Protein AF-A0A962VFG1-F1 (afdb_monomer_lite)

Secondary structure (DSSP, 8-state):
--------------------------------------PPP---------HHHHHHHHHHHHHHTT----S--S---HHHHHHHHHHHHHHTS-------HHHHHHHHHS-HHHHSPPGGGGGGTT-SSPPEEEEE-EEEEE-TTS-EEEEEETTEEE-HHHHGGGTT-S---SEEEEE-TTS-EEEEEE-

Sequence (191 aa):
QQAQQAQQKTVQRKVEASPDATTLTASTNQLASLTNTTAVPEATASAVLSDKALITELQSRLNSLGYNVGSADGEAGPRTRRAIQAFQRQVGITVDGKPSLALLNTIKKTPLAKARAPANSQKSAKSGGRNTEVRGRLVLQKSSNGTLVGCSIGGVQLEPSWCQPFAARNNTKDCKAIIRPNSKVLLVKCG

pLDDT: mean 74.06, std 19.69, range [32.09, 93.38]

Structure (mmCIF, N/CA/C/O backbone):
data_AF-A0A962VFG1-F1
#
_entry.id   AF-A0A962VFG1-F1
#
loop_
_atom_site.group_PDB
_atom_site.id
_atom_site.type_symbol
_atom_site.label_atom_id
_atom_site.label_alt_id
_atom_site.label_comp_id
_atom_site.label_asym_id
_atom_site.label_entity_id
_atom_site.label_seq_id
_atom_site.pdbx_PDB_ins_code
_atom_site.Cartn_x
_atom_site.Cartn_y
_atom_site.Cartn_z
_atom_site.occupancy
_atom_site.B_iso_or_equiv
_atom_site.auth_seq_id
_atom_site.auth_comp_id
_atom_site.auth_asym_id
_atom_site.auth_atom_id
_atom_site.pdbx_PDB_model_num
ATOM 1 N N . GLN A 1 1 ? -0.064 -50.584 -46.027 1.00 48.19 1 GLN A N 1
ATOM 2 C CA . GLN A 1 1 ? 0.921 -50.374 -44.946 1.00 48.19 1 GLN A CA 1
ATOM 3 C C . GLN A 1 1 ? 0.379 -49.208 -44.129 1.00 48.19 1 GLN A C 1
ATOM 5 O O . GLN A 1 1 ? 0.118 -48.171 -44.711 1.00 48.19 1 GLN A O 1
ATOM 10 N N . GLN A 1 2 ? -0.234 -49.494 -42.976 1.00 50.81 2 GLN A N 1
ATOM 11 C CA . GLN A 1 2 ? 0.435 -49.431 -41.663 1.00 50.81 2 GLN A CA 1
ATOM 12 C C . GLN A 1 2 ? 0.816 -47.971 -41.328 1.00 50.81 2 GLN A C 1
ATOM 14 O O . GLN A 1 2 ? 1.498 -47.341 -42.113 1.00 50.81 2 GLN A O 1
ATOM 19 N N . ALA A 1 3 ? 0.459 -47.366 -40.200 1.00 46.81 3 ALA A N 1
ATOM 20 C CA . ALA A 1 3 ? -0.260 -47.841 -39.034 1.00 46.81 3 ALA A CA 1
ATOM 21 C C . ALA A 1 3 ? -0.540 -46.635 -38.103 1.00 46.81 3 ALA A C 1
ATOM 23 O O . ALA A 1 3 ? 0.164 -45.634 -38.169 1.00 46.81 3 ALA A O 1
ATOM 24 N N . GLN A 1 4 ? -1.484 -46.819 -37.174 1.00 55.69 4 GLN A N 1
ATOM 25 C CA . GLN A 1 4 ? -1.471 -46.256 -35.813 1.00 55.69 4 GLN A CA 1
ATOM 26 C C . GLN A 1 4 ? -1.732 -44.753 -35.622 1.00 55.69 4 GLN A C 1
ATOM 28 O O . GLN A 1 4 ? -0.800 -43.973 -35.493 1.00 55.69 4 GLN A O 1
ATOM 33 N N . GLN A 1 5 ? -2.995 -44.390 -35.369 1.00 54.62 5 GLN A N 1
ATOM 34 C CA . GLN A 1 5 ? -3.318 -43.478 -34.261 1.00 54.62 5 GLN A CA 1
ATOM 35 C C . GLN A 1 5 ? -4.584 -43.978 -33.573 1.00 54.62 5 GLN A C 1
ATOM 37 O O . GLN A 1 5 ? -5.707 -43.721 -33.998 1.00 54.62 5 GLN A O 1
ATOM 42 N N . ALA A 1 6 ? -4.379 -44.768 -32.528 1.00 50.84 6 ALA A N 1
ATOM 43 C CA . ALA A 1 6 ? -5.431 -45.238 -31.657 1.00 50.84 6 ALA A CA 1
ATOM 44 C C . ALA A 1 6 ? -5.101 -44.795 -30.225 1.00 50.84 6 ALA A C 1
ATOM 46 O O . ALA A 1 6 ? -3.945 -44.825 -29.815 1.00 50.84 6 ALA A O 1
ATOM 47 N N . GLN A 1 7 ? -6.170 -44.525 -29.473 1.00 48.62 7 GLN A N 1
ATOM 48 C CA . GLN A 1 7 ? -6.264 -44.615 -28.012 1.00 48.62 7 GLN A CA 1
ATOM 49 C C . GLN A 1 7 ? -5.816 -43.385 -27.199 1.00 48.62 7 GLN A C 1
ATOM 51 O O . GLN A 1 7 ? -4.698 -43.300 -26.709 1.00 48.62 7 GLN A O 1
ATOM 56 N N . GLN A 1 8 ?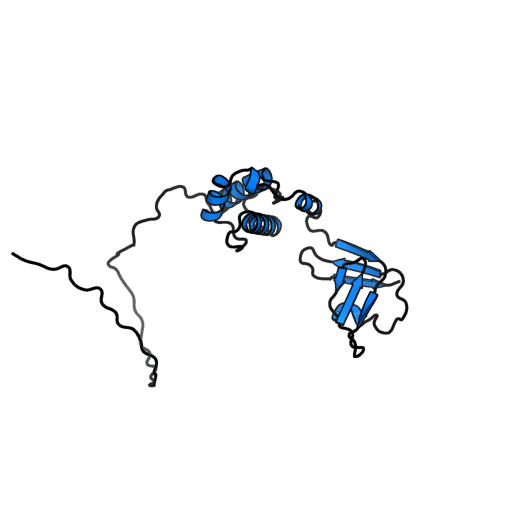 -6.773 -42.503 -26.898 1.00 45.59 8 GLN A N 1
ATOM 57 C CA . GLN A 1 8 ? -6.843 -41.872 -25.576 1.00 45.59 8 GLN A CA 1
ATOM 58 C C . GLN A 1 8 ? -8.055 -42.458 -24.851 1.00 45.59 8 GLN A C 1
ATOM 60 O O . GLN A 1 8 ? -9.187 -42.014 -25.028 1.00 45.59 8 GLN A O 1
ATOM 65 N N . LYS A 1 9 ? -7.815 -43.523 -24.079 1.00 47.59 9 LYS A N 1
ATOM 66 C CA . LYS A 1 9 ? -8.792 -44.126 -23.171 1.00 47.59 9 LYS A CA 1
ATOM 67 C C . LYS A 1 9 ? -8.222 -44.068 -21.752 1.00 47.59 9 LYS A C 1
ATOM 69 O O . LYS A 1 9 ? -7.294 -44.788 -21.417 1.00 47.59 9 LYS A O 1
ATOM 74 N N . THR A 1 10 ? -8.775 -43.143 -20.976 1.00 41.09 10 THR A N 1
ATOM 75 C CA . THR A 1 10 ? -9.149 -43.254 -19.557 1.00 41.09 10 THR A CA 1
ATOM 76 C C . THR A 1 10 ? -8.478 -44.341 -18.709 1.00 41.09 10 THR A C 1
ATOM 78 O O . THR A 1 10 ? -8.857 -45.494 -18.860 1.00 41.09 10 THR A O 1
ATOM 81 N N . VAL A 1 11 ? -7.678 -43.949 -17.702 1.00 39.38 11 VAL A N 1
ATOM 82 C CA . VAL A 1 11 ? -7.530 -44.622 -16.380 1.00 39.38 11 VAL A CA 1
ATOM 83 C C . VAL A 1 11 ? -6.992 -43.580 -15.370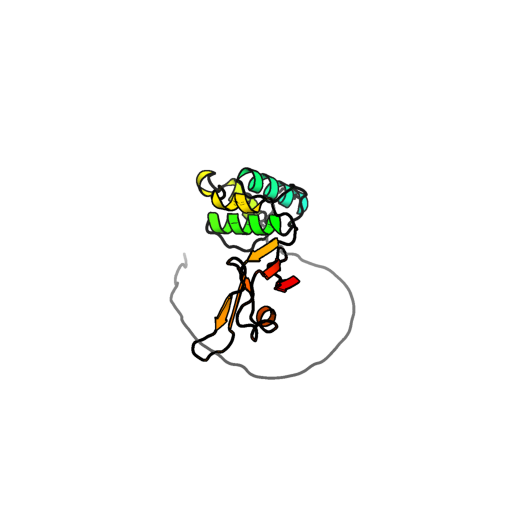 1.00 39.38 11 VAL A C 1
ATOM 85 O O . VAL A 1 11 ? -5.826 -43.216 -15.407 1.00 39.38 11 VAL A O 1
ATOM 88 N N . GLN A 1 12 ? -7.830 -42.798 -14.687 1.00 39.38 12 GLN A N 1
ATOM 89 C CA . GLN A 1 12 ? -8.252 -42.964 -13.282 1.00 39.38 12 GLN A CA 1
ATOM 90 C C . GLN A 1 12 ? -7.338 -43.757 -12.318 1.00 39.38 12 GLN A C 1
ATOM 92 O O . GLN A 1 12 ? -7.247 -44.971 -12.420 1.00 39.38 12 GLN A O 1
ATOM 97 N N . ARG A 1 13 ? -6.936 -43.058 -11.236 1.00 39.44 13 ARG A N 1
ATOM 98 C CA . ARG A 1 13 ? -6.902 -43.522 -9.827 1.00 39.44 13 ARG A CA 1
ATOM 99 C C . ARG A 1 13 ? -5.760 -44.481 -9.437 1.00 39.44 13 ARG A C 1
ATOM 101 O O . ARG A 1 13 ? -5.689 -45.590 -9.941 1.00 39.44 13 ARG A O 1
ATOM 108 N N . LYS A 1 14 ? -4.995 -44.136 -8.388 1.00 35.62 14 LYS A N 1
ATOM 109 C CA . LYS A 1 14 ? -5.143 -44.706 -7.027 1.00 35.62 14 LYS A CA 1
ATOM 110 C C . LYS A 1 14 ? -3.949 -44.356 -6.112 1.00 35.62 14 LYS A C 1
ATOM 112 O O . LYS A 1 14 ? -2.806 -44.285 -6.534 1.00 35.62 14 LYS A O 1
ATOM 117 N N . VAL A 1 15 ? -4.337 -44.110 -4.869 1.00 34.94 15 VAL A N 1
ATOM 118 C CA . VAL A 1 15 ? -3.657 -43.808 -3.604 1.00 34.94 15 VAL A CA 1
ATOM 119 C C . VAL A 1 15 ? -2.461 -44.681 -3.176 1.00 34.94 15 VAL A C 1
ATOM 121 O O . VAL A 1 15 ? -2.439 -45.873 -3.460 1.00 34.94 15 VAL A O 1
ATOM 124 N N . GLU A 1 16 ? -1.575 -44.020 -2.410 1.00 37.84 16 GLU A N 1
ATOM 125 C CA . GLU A 1 16 ? -0.885 -44.428 -1.160 1.00 37.84 16 GLU A CA 1
ATOM 126 C C . GLU A 1 16 ? -0.116 -45.764 -1.093 1.00 37.84 16 GLU A C 1
ATOM 128 O O . GLU A 1 16 ? -0.706 -46.830 -1.224 1.00 37.84 16 GLU A O 1
ATOM 133 N N . ALA A 1 17 ? 1.177 -45.705 -0.727 1.00 32.09 17 ALA A N 1
ATOM 134 C CA . ALA A 1 17 ? 1.681 -46.106 0.605 1.00 32.09 17 ALA A CA 1
ATOM 135 C C . ALA A 1 17 ? 3.230 -46.224 0.659 1.00 32.09 17 ALA A C 1
ATOM 137 O O . ALA A 1 17 ? 3.855 -46.821 -0.212 1.00 32.09 17 ALA A O 1
ATOM 138 N N . SER A 1 18 ? 3.812 -45.666 1.729 1.00 43.97 18 SER A N 1
ATOM 139 C CA . SER A 1 18 ? 5.110 -46.003 2.372 1.00 43.97 18 SER A CA 1
ATOM 140 C C . SER A 1 18 ? 5.180 -47.500 2.789 1.00 43.97 18 SER A C 1
ATOM 142 O O . SER A 1 18 ? 4.115 -48.120 2.742 1.00 43.97 18 SER A O 1
ATOM 144 N N . PRO A 1 19 ? 6.311 -48.109 3.262 1.00 55.41 19 PRO A N 1
ATOM 145 C CA . PRO A 1 19 ? 7.310 -47.540 4.197 1.00 55.41 19 PRO A CA 1
ATOM 146 C C . PRO A 1 19 ? 8.794 -48.016 4.084 1.00 55.41 19 PRO A C 1
ATOM 148 O O . PRO A 1 19 ? 9.141 -48.876 3.286 1.00 55.41 19 PRO A O 1
ATOM 151 N N . ASP A 1 20 ? 9.630 -47.392 4.927 1.00 38.91 20 ASP A N 1
ATOM 152 C CA . ASP A 1 20 ? 10.881 -47.842 5.577 1.00 38.91 20 ASP A CA 1
ATOM 153 C C . ASP A 1 20 ? 12.003 -48.576 4.810 1.00 38.91 20 ASP A C 1
ATOM 155 O O . ASP A 1 20 ? 11.874 -49.733 4.427 1.00 38.91 20 ASP A O 1
ATOM 159 N N . ALA A 1 21 ? 13.199 -47.967 4.778 1.00 34.22 21 ALA A N 1
ATOM 160 C CA . ALA A 1 21 ? 14.302 -48.355 5.678 1.00 34.22 21 ALA A CA 1
ATOM 161 C C . ALA A 1 21 ? 15.586 -47.537 5.405 1.00 34.22 21 ALA A C 1
ATOM 163 O O . ALA A 1 21 ? 16.143 -47.537 4.311 1.00 34.22 21 ALA A O 1
ATOM 164 N N . THR A 1 22 ? 16.031 -46.837 6.451 1.00 42.22 22 THR A N 1
ATOM 165 C CA . THR A 1 22 ? 17.410 -46.561 6.896 1.00 42.22 22 THR A CA 1
ATOM 166 C C . THR A 1 22 ? 18.554 -47.104 6.026 1.00 42.22 22 THR A C 1
ATOM 168 O O . THR A 1 22 ? 18.602 -48.300 5.765 1.00 42.22 22 THR A O 1
ATOM 171 N N . THR A 1 23 ? 19.561 -46.275 5.707 1.00 34.59 23 THR A N 1
ATOM 172 C CA . THR A 1 23 ? 20.928 -46.357 6.287 1.00 34.59 23 THR A CA 1
ATOM 173 C C . THR A 1 23 ? 21.842 -45.267 5.706 1.00 34.59 23 THR A C 1
ATOM 175 O O . THR A 1 23 ? 21.954 -45.085 4.498 1.00 34.59 23 THR A O 1
ATOM 178 N N . LEU A 1 24 ? 22.503 -44.542 6.609 1.00 42.59 24 LEU A N 1
ATOM 179 C CA . LEU A 1 24 ? 23.605 -43.617 6.354 1.00 42.59 24 LEU A CA 1
ATOM 180 C C . LEU A 1 24 ? 24.866 -44.402 5.974 1.00 42.59 24 LEU A C 1
ATOM 182 O O . LEU A 1 24 ? 25.275 -45.295 6.714 1.00 42.59 24 LEU A O 1
ATOM 186 N N . THR A 1 25 ? 25.563 -44.027 4.904 1.00 39.97 25 THR A N 1
ATOM 187 C CA . THR A 1 25 ? 27.000 -44.326 4.801 1.00 39.97 25 THR A CA 1
ATOM 188 C C . THR A 1 25 ? 27.708 -43.260 3.979 1.00 39.97 25 THR A C 1
ATOM 190 O O . THR A 1 25 ? 27.327 -42.949 2.855 1.00 39.97 25 THR A O 1
ATOM 193 N N . ALA A 1 26 ? 28.723 -42.663 4.598 1.00 46.50 26 ALA A N 1
ATOM 194 C CA . ALA A 1 26 ? 29.598 -41.659 4.022 1.00 46.50 26 ALA A CA 1
ATOM 195 C C . ALA A 1 26 ? 30.699 -42.307 3.168 1.00 46.50 26 ALA A C 1
ATOM 197 O O . ALA A 1 26 ? 31.268 -43.325 3.560 1.00 46.50 26 ALA A O 1
ATOM 198 N N . SER A 1 27 ? 31.054 -41.675 2.049 1.00 45.56 27 SER A N 1
ATOM 199 C CA . SER A 1 27 ? 32.396 -41.704 1.442 1.00 45.56 27 SER A CA 1
ATOM 200 C C . SER A 1 27 ? 32.440 -40.653 0.328 1.00 45.56 27 SER A C 1
ATOM 202 O O . SER A 1 27 ? 31.552 -40.627 -0.513 1.00 45.56 27 SER A O 1
ATOM 204 N N . THR A 1 28 ? 33.259 -39.606 0.410 1.00 47.78 28 THR A N 1
ATOM 205 C CA . THR A 1 28 ? 34.719 -39.519 0.185 1.00 47.78 28 THR A CA 1
ATOM 206 C C . THR A 1 28 ? 34.943 -38.769 -1.131 1.00 47.78 28 THR A C 1
ATOM 208 O O . THR A 1 28 ? 34.489 -39.180 -2.193 1.00 47.78 28 THR A O 1
ATOM 211 N N . ASN A 1 29 ? 35.600 -37.615 -1.018 1.00 55.31 29 ASN A N 1
ATOM 212 C CA . ASN A 1 29 ? 35.972 -36.705 -2.101 1.00 55.31 29 ASN A CA 1
ATOM 213 C C . ASN A 1 29 ? 36.804 -37.405 -3.199 1.00 55.31 29 ASN A C 1
ATOM 215 O O . ASN A 1 29 ? 37.725 -38.139 -2.857 1.00 55.31 29 ASN A O 1
ATOM 219 N N . GLN A 1 30 ? 36.611 -37.059 -4.481 1.00 47.06 30 GLN A N 1
ATOM 220 C CA . GLN A 1 30 ? 37.432 -36.050 -5.184 1.00 47.06 30 GLN A CA 1
ATOM 221 C C . GLN A 1 30 ? 37.053 -35.841 -6.675 1.00 47.06 30 GLN A C 1
ATOM 223 O O . GLN A 1 30 ? 36.844 -36.781 -7.428 1.00 47.06 30 GLN A O 1
ATOM 228 N N . LEU A 1 31 ? 36.976 -34.546 -7.018 1.00 42.94 31 LEU A N 1
ATOM 229 C CA . LEU A 1 31 ? 37.198 -33.788 -8.266 1.00 42.94 31 LEU A CA 1
ATOM 230 C C . LEU A 1 31 ? 37.103 -34.398 -9.692 1.00 42.94 31 LEU A C 1
ATOM 232 O O . LEU A 1 31 ? 37.897 -35.251 -10.067 1.00 42.94 31 LEU A O 1
ATOM 236 N N . ALA A 1 32 ? 36.334 -33.650 -10.513 1.00 46.97 32 ALA A N 1
ATOM 237 C CA . ALA A 1 32 ? 36.550 -33.251 -11.924 1.00 46.97 32 ALA A CA 1
ATOM 238 C C . ALA A 1 32 ? 36.366 -34.330 -13.022 1.00 46.97 32 ALA A C 1
ATOM 240 O O . ALA A 1 32 ? 36.881 -35.426 -12.912 1.00 46.97 32 ALA A O 1
ATOM 241 N N . SER A 1 33 ? 35.726 -34.110 -14.177 1.00 41.91 33 SER A N 1
ATOM 242 C CA . SER A 1 33 ? 35.114 -32.936 -14.810 1.00 41.91 33 SER A CA 1
ATOM 243 C C . SER A 1 33 ? 34.444 -33.381 -16.130 1.00 41.91 33 SER A C 1
ATOM 245 O O . SER A 1 33 ? 35.005 -34.210 -16.834 1.00 41.91 33 SER A O 1
ATOM 247 N N . LEU A 1 34 ? 33.331 -32.722 -16.490 1.00 45.16 34 LEU A N 1
ATOM 248 C CA . LEU A 1 34 ? 32.821 -32.466 -17.856 1.00 45.16 34 LEU A CA 1
ATOM 249 C C . LEU A 1 34 ? 32.300 -33.657 -18.694 1.00 45.16 34 LEU A C 1
ATOM 251 O O . LEU A 1 34 ? 33.076 -34.418 -19.257 1.00 45.16 34 LEU A O 1
ATOM 255 N N . THR A 1 35 ? 30.985 -33.699 -18.960 1.00 39.22 35 THR A N 1
ATOM 256 C CA . THR A 1 35 ? 30.423 -33.325 -20.283 1.00 39.22 35 THR A CA 1
ATOM 257 C C . THR A 1 35 ? 28.897 -33.517 -20.387 1.00 39.22 35 THR A C 1
ATOM 259 O O . THR A 1 35 ? 28.333 -34.496 -19.915 1.00 39.22 35 THR A O 1
ATOM 262 N N . ASN A 1 36 ? 28.283 -32.562 -21.096 1.00 46.12 36 ASN A N 1
ATOM 263 C CA . ASN A 1 36 ? 27.016 -32.616 -21.844 1.00 46.12 36 ASN A CA 1
ATOM 264 C C . ASN A 1 36 ? 25.697 -32.190 -21.173 1.00 46.12 36 ASN A C 1
ATOM 266 O O . ASN A 1 36 ? 24.825 -32.979 -20.832 1.00 46.12 36 ASN A O 1
ATOM 270 N N . THR A 1 37 ? 25.521 -30.865 -21.140 1.00 43.72 37 THR A N 1
ATOM 271 C CA . THR A 1 37 ? 24.510 -30.116 -21.913 1.00 43.72 37 THR A CA 1
ATOM 272 C C . THR A 1 37 ? 23.361 -30.913 -22.544 1.00 43.72 37 THR A C 1
ATOM 274 O O . THR A 1 37 ? 23.533 -31.578 -23.563 1.00 43.72 37 THR A O 1
ATOM 277 N N . THR A 1 38 ? 22.137 -30.628 -22.100 1.00 38.84 38 THR A N 1
ATOM 278 C CA . THR A 1 38 ? 21.064 -30.232 -23.028 1.00 38.84 38 THR A CA 1
ATOM 279 C C . THR A 1 38 ? 20.203 -29.175 -22.347 1.00 38.84 38 THR A C 1
ATOM 281 O O . THR A 1 38 ? 19.308 -29.458 -21.555 1.00 38.84 38 THR A O 1
ATOM 284 N N . ALA A 1 39 ? 20.576 -27.925 -22.606 1.00 42.16 39 ALA A N 1
ATOM 285 C CA . ALA A 1 39 ? 19.818 -26.746 -22.243 1.00 42.16 39 ALA A CA 1
ATOM 286 C C . ALA A 1 39 ? 18.529 -26.691 -23.072 1.00 42.16 39 ALA A C 1
ATOM 288 O O . ALA A 1 39 ? 18.554 -26.876 -24.288 1.00 42.16 39 ALA A O 1
ATOM 289 N N . VAL A 1 40 ? 17.420 -26.401 -22.399 1.00 48.31 40 VAL A N 1
ATOM 290 C CA . VAL A 1 40 ? 16.170 -25.962 -23.020 1.00 48.31 40 VAL A CA 1
ATOM 291 C C . VAL A 1 40 ? 16.418 -24.663 -23.807 1.00 48.31 40 VAL A C 1
ATOM 293 O O . VAL A 1 40 ? 16.912 -23.694 -23.224 1.00 48.31 40 VAL A O 1
ATOM 296 N N . PRO A 1 41 ? 16.111 -24.596 -25.114 1.00 54.84 41 PRO A N 1
ATOM 297 C CA . PRO A 1 41 ? 16.081 -23.338 -25.837 1.00 54.84 41 PRO A CA 1
ATOM 298 C C . PRO A 1 41 ? 14.667 -22.755 -25.729 1.00 54.84 41 PRO A C 1
ATOM 300 O O . PRO A 1 41 ? 13.709 -23.464 -26.004 1.00 54.84 41 PRO A O 1
ATOM 303 N N . GLU A 1 42 ? 14.555 -21.499 -25.284 1.00 44.50 42 GLU A N 1
ATOM 304 C CA . GLU A 1 42 ? 13.552 -20.488 -25.696 1.00 44.50 42 GLU A CA 1
ATOM 305 C C . GLU A 1 42 ? 13.297 -19.466 -24.569 1.00 44.50 42 GLU A C 1
ATOM 307 O O . GLU A 1 42 ? 12.283 -19.487 -23.881 1.00 44.50 42 GLU A O 1
ATOM 312 N N . ALA A 1 43 ? 14.254 -18.552 -24.369 1.00 44.75 43 ALA A N 1
ATOM 313 C CA . ALA A 1 43 ? 14.020 -17.239 -23.752 1.00 44.75 43 ALA A CA 1
ATOM 314 C C . ALA A 1 43 ? 15.184 -16.277 -24.052 1.00 44.75 43 ALA A C 1
ATOM 316 O O . ALA A 1 43 ? 15.689 -15.582 -23.175 1.00 44.75 43 ALA A O 1
ATOM 317 N N . THR A 1 44 ? 15.638 -16.228 -25.302 1.00 48.41 44 THR A N 1
ATOM 318 C CA . THR A 1 44 ? 16.584 -15.210 -25.780 1.00 48.41 44 THR A CA 1
ATOM 319 C C . THR A 1 44 ? 15.904 -14.359 -26.842 1.00 48.41 44 THR A C 1
ATOM 321 O O . THR A 1 44 ? 16.205 -14.424 -28.026 1.00 48.41 44 THR A O 1
ATOM 324 N N . ALA A 1 45 ? 14.980 -13.514 -26.384 1.00 44.22 45 ALA A N 1
ATOM 325 C CA . ALA A 1 45 ? 14.665 -12.261 -27.059 1.00 44.22 45 ALA A CA 1
ATOM 326 C C . ALA A 1 45 ? 15.224 -11.121 -26.200 1.00 44.22 45 ALA A C 1
ATOM 328 O O . ALA A 1 45 ? 14.588 -10.608 -25.279 1.00 44.22 45 ALA A O 1
ATOM 329 N N . SER A 1 46 ? 16.484 -10.817 -26.491 1.00 46.38 46 SER A N 1
ATOM 330 C CA . SER A 1 46 ? 17.305 -9.724 -25.995 1.00 46.38 46 SER A CA 1
ATOM 331 C C . SER A 1 46 ? 16.558 -8.410 -25.760 1.00 46.38 46 SER A C 1
ATOM 333 O O . SER A 1 46 ? 16.106 -7.752 -26.689 1.00 46.38 46 SER A O 1
ATOM 335 N N . ALA A 1 47 ? 16.584 -7.952 -24.516 1.00 43.16 47 ALA A N 1
ATOM 336 C CA . ALA A 1 47 ? 17.480 -6.864 -24.143 1.00 43.16 47 ALA A CA 1
ATOM 337 C C . ALA A 1 47 ? 17.746 -7.025 -22.649 1.00 43.16 47 ALA A C 1
ATOM 339 O O . ALA A 1 47 ? 16.814 -6.957 -21.847 1.00 43.16 47 ALA A O 1
ATOM 340 N N . VAL A 1 48 ? 18.999 -7.284 -22.277 1.00 51.38 48 VAL A N 1
ATOM 341 C CA . VAL A 1 48 ? 19.426 -7.341 -20.877 1.00 51.38 48 VAL A CA 1
ATOM 342 C C . VAL A 1 48 ? 19.380 -5.913 -20.334 1.00 51.38 48 VAL A C 1
ATOM 344 O O . VAL A 1 48 ? 20.395 -5.240 -20.194 1.00 51.38 48 VAL A O 1
ATOM 347 N N . LEU A 1 49 ? 18.175 -5.398 -20.086 1.00 58.25 49 LEU A N 1
ATOM 348 C CA . LEU A 1 49 ? 18.006 -4.322 -19.131 1.00 58.25 49 LEU A CA 1
ATOM 349 C C . LEU A 1 49 ? 18.569 -4.887 -17.832 1.00 58.25 49 LEU A C 1
ATOM 351 O O . LEU A 1 49 ? 18.007 -5.840 -17.293 1.00 58.25 49 LEU A O 1
ATOM 355 N N . SER A 1 50 ? 19.682 -4.334 -17.347 1.00 73.50 50 SER A N 1
ATOM 356 C CA . SER A 1 50 ? 20.106 -4.564 -15.966 1.00 73.50 50 SER A CA 1
ATOM 357 C C . SER A 1 50 ? 18.879 -4.404 -15.065 1.00 73.50 50 SER A C 1
ATOM 359 O O . SER A 1 50 ? 18.056 -3.526 -15.344 1.00 73.50 50 SER A O 1
ATOM 361 N N . ASP A 1 51 ? 18.748 -5.185 -13.989 1.00 81.25 51 ASP A N 1
ATOM 362 C CA . ASP A 1 51 ? 17.614 -5.069 -13.055 1.00 81.25 51 ASP A CA 1
ATOM 363 C C . ASP A 1 51 ? 17.304 -3.607 -12.709 1.00 81.25 51 ASP A C 1
ATOM 365 O O . ASP A 1 51 ? 16.152 -3.178 -12.726 1.00 81.25 51 ASP A O 1
ATOM 369 N N . LYS A 1 52 ? 18.355 -2.798 -12.539 1.00 86.19 52 LYS A N 1
ATOM 370 C CA . LYS A 1 52 ? 18.267 -1.350 -12.344 1.00 86.19 52 LYS A CA 1
ATOM 371 C C . LYS A 1 52 ? 17.543 -0.615 -13.478 1.00 86.19 52 LYS A C 1
ATOM 373 O O . LYS A 1 52 ? 16.643 0.172 -13.214 1.00 86.19 52 LYS A O 1
ATOM 378 N N . ALA A 1 53 ? 17.924 -0.848 -14.731 1.00 87.75 53 ALA A N 1
ATOM 379 C CA . ALA A 1 53 ? 17.329 -0.184 -15.888 1.00 87.75 53 ALA A CA 1
ATOM 380 C C . ALA A 1 53 ? 15.871 -0.631 -16.109 1.00 87.75 53 ALA A C 1
ATOM 382 O O . ALA A 1 53 ? 15.016 0.189 -16.445 1.00 87.75 53 ALA A O 1
ATOM 383 N N . LEU A 1 54 ? 15.563 -1.904 -15.829 1.00 90.31 54 LEU A N 1
ATOM 384 C CA . LEU A 1 54 ? 14.191 -2.416 -15.809 1.00 90.31 54 LEU A CA 1
ATOM 385 C C . LEU A 1 54 ? 13.351 -1.701 -14.749 1.00 90.31 54 LEU A C 1
ATOM 387 O O . LEU A 1 54 ? 12.24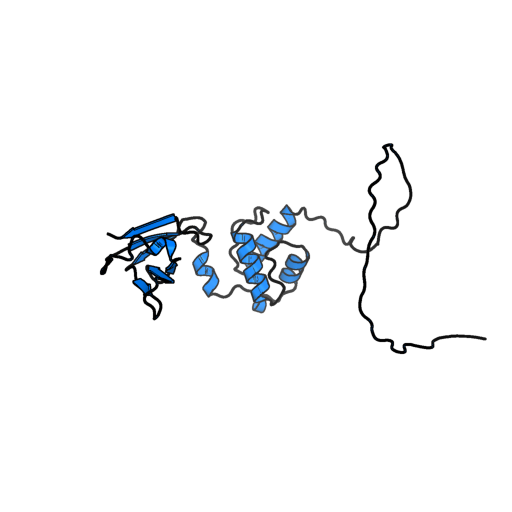0 -1.255 -15.042 1.00 90.31 54 LEU A O 1
ATOM 391 N N . ILE A 1 55 ? 13.878 -1.576 -13.528 1.00 90.62 55 ILE A N 1
ATOM 392 C CA . ILE A 1 55 ? 13.192 -0.904 -12.422 1.00 90.62 55 ILE A CA 1
ATOM 393 C C . ILE A 1 55 ? 13.009 0.586 -12.730 1.00 90.62 55 ILE A C 1
ATOM 395 O O . ILE A 1 55 ? 11.908 1.092 -12.531 1.00 90.62 55 ILE A O 1
ATOM 399 N N . THR A 1 56 ? 14.023 1.269 -13.268 1.00 91.62 56 THR A N 1
ATOM 400 C CA . THR A 1 56 ? 13.944 2.681 -13.676 1.00 91.62 56 THR A CA 1
ATOM 401 C C . THR A 1 56 ? 12.844 2.904 -14.716 1.00 91.62 56 THR A C 1
ATOM 403 O O . THR A 1 56 ? 12.002 3.789 -14.555 1.00 91.62 56 THR A O 1
ATOM 406 N N . GLU A 1 57 ? 12.792 2.077 -15.760 1.00 92.31 57 GLU A N 1
ATOM 407 C CA . GLU A 1 57 ? 11.762 2.174 -16.799 1.00 92.31 57 GLU A CA 1
ATOM 408 C C . GLU A 1 57 ? 10.360 1.901 -16.229 1.00 92.31 57 GLU A C 1
ATOM 410 O O . GLU A 1 57 ? 9.396 2.618 -16.512 1.00 92.31 57 GLU A O 1
ATOM 415 N N . LEU A 1 58 ? 10.238 0.885 -15.373 1.00 92.44 58 LEU A N 1
ATOM 416 C CA . LEU A 1 58 ? 8.992 0.556 -14.690 1.00 92.44 58 LEU A CA 1
ATOM 417 C C . LEU A 1 58 ? 8.524 1.701 -13.780 1.00 92.44 58 LEU A C 1
ATOM 419 O O . LEU A 1 58 ? 7.346 2.059 -13.799 1.00 92.44 58 LEU A O 1
ATOM 423 N N . GLN A 1 59 ? 9.437 2.309 -13.022 1.00 93.38 59 GLN A N 1
ATOM 424 C CA . GLN A 1 59 ? 9.175 3.470 -12.175 1.00 93.38 59 GLN A CA 1
ATOM 425 C C . GLN A 1 59 ? 8.680 4.665 -12.996 1.00 93.38 59 GLN A C 1
ATOM 427 O O . GLN A 1 59 ? 7.674 5.280 -12.640 1.00 93.38 59 GLN A O 1
ATOM 432 N N . SER A 1 60 ? 9.345 4.958 -14.117 1.00 92.31 60 SER A N 1
ATOM 433 C CA . SER A 1 60 ? 8.954 6.030 -15.037 1.00 92.31 60 SER A CA 1
ATOM 434 C C . SER A 1 60 ? 7.512 5.849 -15.520 1.00 92.31 60 SER A C 1
ATOM 436 O O . SER A 1 60 ? 6.674 6.736 -15.352 1.00 92.31 60 SER A O 1
ATOM 438 N N . ARG A 1 61 ? 7.169 4.648 -16.002 1.00 92.12 61 ARG A N 1
ATOM 439 C CA . ARG A 1 61 ? 5.813 4.357 -16.491 1.00 92.12 61 ARG A CA 1
ATOM 440 C C . ARG A 1 61 ? 4.757 4.393 -15.397 1.00 92.12 61 ARG A C 1
ATOM 442 O O . ARG A 1 61 ? 3.667 4.913 -15.621 1.00 92.12 61 ARG A O 1
ATOM 449 N N . LEU A 1 62 ? 5.061 3.864 -14.213 1.00 90.44 62 LEU A N 1
ATOM 450 C CA . LEU A 1 62 ? 4.143 3.927 -13.077 1.00 90.44 62 LEU A CA 1
ATOM 451 C C . LEU A 1 62 ? 3.851 5.380 -12.677 1.00 90.44 62 LEU A C 1
ATOM 453 O O . LEU A 1 62 ? 2.686 5.712 -12.455 1.00 90.44 62 LEU A O 1
ATOM 457 N N . ASN A 1 63 ? 4.862 6.255 -12.683 1.00 88.56 63 ASN A N 1
ATOM 458 C CA . ASN A 1 63 ? 4.670 7.689 -12.464 1.00 88.56 63 ASN A CA 1
ATOM 459 C C . ASN A 1 63 ? 3.781 8.318 -13.549 1.00 88.56 63 ASN A C 1
ATOM 461 O O . ASN A 1 63 ? 2.856 9.053 -13.206 1.00 88.56 63 ASN A O 1
ATOM 465 N N . SER A 1 64 ? 3.994 7.996 -14.832 1.00 89.25 64 SER A N 1
ATOM 466 C CA . SER A 1 64 ? 3.142 8.483 -15.934 1.00 89.25 64 SER A CA 1
ATOM 467 C C . SER A 1 64 ? 1.681 8.043 -15.798 1.00 89.25 64 SER A C 1
ATOM 469 O O . SER A 1 64 ? 0.772 8.771 -16.188 1.00 89.25 64 SER A O 1
ATOM 471 N N . LEU A 1 65 ? 1.439 6.870 -15.211 1.00 88.50 65 LEU A N 1
ATOM 472 C CA . LEU A 1 65 ? 0.100 6.354 -14.916 1.00 88.50 65 LEU A CA 1
ATOM 473 C C . LEU A 1 65 ? -0.507 6.921 -13.619 1.00 88.50 65 LEU A C 1
ATOM 475 O O . LEU A 1 65 ? -1.647 6.597 -13.276 1.00 88.50 65 LEU A O 1
ATOM 479 N N . GLY A 1 66 ? 0.225 7.774 -12.898 1.00 87.00 66 GLY A N 1
ATOM 480 C CA . GLY A 1 66 ? -0.219 8.418 -11.662 1.00 87.00 66 GLY A CA 1
ATOM 481 C C . GLY A 1 66 ? 0.055 7.618 -10.386 1.00 87.00 66 GLY A C 1
ATOM 482 O O . GLY A 1 66 ? -0.368 8.039 -9.306 1.00 87.00 66 GLY A O 1
ATOM 483 N N . TYR A 1 67 ? 0.772 6.493 -10.467 1.00 86.88 67 TYR A N 1
ATOM 484 C CA . TYR A 1 67 ? 1.254 5.776 -9.290 1.00 86.88 67 TYR A CA 1
ATOM 485 C C . TYR A 1 67 ? 2.556 6.407 -8.813 1.00 86.88 67 TYR A C 1
ATOM 487 O O . TYR A 1 67 ? 3.594 6.295 -9.456 1.00 86.88 67 TYR A O 1
ATOM 495 N N . ASN A 1 68 ? 2.508 7.070 -7.661 1.00 82.19 68 ASN A N 1
ATOM 496 C CA . ASN A 1 68 ? 3.678 7.755 -7.133 1.00 82.19 68 ASN A CA 1
ATOM 497 C C . ASN A 1 68 ? 4.720 6.754 -6.600 1.00 82.19 68 ASN A C 1
ATOM 499 O O . ASN A 1 68 ? 4.619 6.284 -5.461 1.00 82.19 68 ASN A O 1
ATOM 503 N N . VAL A 1 69 ? 5.734 6.462 -7.415 1.00 81.81 69 VAL A N 1
ATOM 504 C CA . VAL A 1 69 ? 6.884 5.633 -7.021 1.00 81.81 69 VAL A CA 1
ATOM 505 C C . VAL A 1 69 ? 8.019 6.455 -6.410 1.00 81.81 69 VAL A C 1
ATOM 507 O O . VAL A 1 69 ? 8.810 5.912 -5.644 1.00 81.81 69 VAL A O 1
ATOM 510 N N . GLY A 1 70 ? 8.052 7.768 -6.660 1.00 81.88 70 GLY A N 1
ATOM 511 C CA . GLY A 1 70 ? 9.188 8.633 -6.340 1.00 81.88 70 GLY A CA 1
ATOM 512 C C . GLY A 1 70 ? 10.105 8.812 -7.550 1.00 81.88 70 GLY A C 1
ATOM 513 O O . GLY A 1 70 ? 9.625 8.827 -8.685 1.00 81.88 70 GLY A O 1
ATOM 514 N N . SER A 1 71 ? 11.403 8.974 -7.304 1.00 84.56 71 SER A N 1
ATOM 515 C CA . SER A 1 71 ? 12.411 9.052 -8.363 1.00 84.56 71 SER A CA 1
ATOM 516 C C . SER A 1 71 ? 12.540 7.711 -9.096 1.00 84.56 71 SER A C 1
ATOM 518 O O . SER A 1 71 ? 12.273 6.655 -8.532 1.00 84.56 71 SER A O 1
ATOM 520 N N . ALA A 1 72 ? 12.920 7.750 -10.374 1.00 85.50 72 ALA A N 1
ATOM 521 C CA . ALA A 1 72 ? 13.210 6.550 -11.160 1.00 85.50 72 ALA A CA 1
ATOM 522 C C . ALA A 1 72 ? 14.681 6.122 -10.976 1.00 85.50 72 ALA A C 1
ATOM 524 O O . ALA A 1 72 ? 15.450 6.004 -11.928 1.00 85.50 72 ALA A O 1
ATOM 525 N N . ASP A 1 73 ? 15.099 5.968 -9.722 1.00 82.19 73 ASP A N 1
ATOM 526 C CA . ASP A 1 73 ? 16.480 5.666 -9.321 1.00 82.19 73 ASP A CA 1
ATOM 527 C C . ASP A 1 73 ? 16.924 4.231 -9.651 1.00 82.19 73 ASP A C 1
ATOM 529 O O . ASP A 1 73 ? 18.125 3.947 -9.666 1.00 82.19 73 ASP A O 1
ATOM 533 N N . GLY A 1 74 ? 15.988 3.351 -10.011 1.00 85.06 74 GLY A N 1
ATOM 534 C CA . GLY A 1 74 ? 16.260 1.952 -10.320 1.00 85.06 74 GLY A CA 1
ATOM 535 C C . GLY A 1 74 ? 16.260 1.043 -9.093 1.00 85.06 74 GLY A C 1
ATOM 536 O O . GLY A 1 74 ? 16.616 -0.126 -9.221 1.00 85.06 74 GLY A O 1
ATOM 537 N N . GLU A 1 75 ? 15.831 1.536 -7.925 1.00 85.50 75 GLU A N 1
ATOM 538 C CA . GLU A 1 75 ? 15.648 0.730 -6.721 1.00 85.50 75 GLU A CA 1
ATOM 539 C C . GLU A 1 75 ? 14.168 0.448 -6.418 1.00 85.50 75 GLU A C 1
ATOM 541 O O . GLU A 1 75 ? 13.294 1.320 -6.353 1.00 85.50 75 GLU A O 1
ATOM 546 N N . ALA A 1 76 ? 13.855 -0.819 -6.149 1.00 80.56 76 ALA A N 1
ATOM 547 C CA . ALA A 1 76 ? 12.500 -1.254 -5.819 1.00 80.56 76 ALA A CA 1
ATOM 548 C C . ALA A 1 76 ? 12.151 -1.020 -4.334 1.00 80.56 76 ALA A C 1
ATOM 550 O O . ALA A 1 76 ? 11.815 -1.944 -3.586 1.00 80.56 76 ALA A O 1
ATOM 551 N N . GLY A 1 77 ? 12.207 0.240 -3.897 1.00 84.31 77 GLY A N 1
ATOM 552 C CA . GLY A 1 77 ? 11.877 0.652 -2.533 1.00 84.31 77 GLY A CA 1
ATOM 553 C C . GLY A 1 77 ? 10.400 0.437 -2.144 1.00 84.31 77 GLY A C 1
ATOM 554 O O . GLY A 1 77 ? 9.562 0.039 -2.959 1.00 84.31 77 GLY A O 1
ATOM 555 N N . PRO A 1 78 ? 10.015 0.716 -0.882 1.00 82.69 78 PRO A N 1
ATOM 556 C CA . PRO A 1 78 ? 8.638 0.536 -0.402 1.00 82.69 78 PRO A CA 1
ATOM 557 C C . PRO A 1 78 ? 7.579 1.286 -1.225 1.00 82.69 78 PRO A C 1
ATOM 559 O O . PRO A 1 78 ? 6.470 0.786 -1.402 1.00 82.69 78 PRO A O 1
ATOM 562 N N . ARG A 1 79 ? 7.915 2.471 -1.754 1.00 81.44 79 ARG A N 1
ATOM 563 C CA . ARG A 1 79 ? 7.023 3.259 -2.621 1.00 81.44 79 ARG A CA 1
ATOM 564 C C . ARG A 1 79 ? 6.806 2.567 -3.965 1.00 81.44 79 ARG A C 1
ATOM 566 O O . ARG A 1 79 ? 5.656 2.345 -4.336 1.00 81.44 79 ARG A O 1
ATOM 573 N N . THR A 1 80 ? 7.890 2.139 -4.616 1.00 88.38 80 THR A N 1
ATOM 574 C CA . THR A 1 80 ? 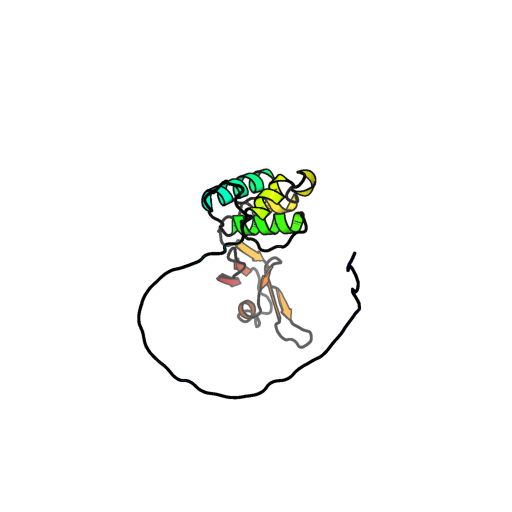7.863 1.355 -5.858 1.00 88.38 80 THR A CA 1
ATOM 575 C C . THR A 1 80 ? 7.024 0.089 -5.694 1.00 88.38 80 THR A C 1
ATOM 577 O O . THR A 1 80 ? 6.104 -0.142 -6.470 1.00 88.38 80 THR A O 1
ATOM 580 N N . ARG A 1 81 ? 7.242 -0.686 -4.624 1.00 88.12 81 ARG A N 1
ATOM 581 C CA . ARG A 1 81 ? 6.465 -1.909 -4.353 1.00 88.12 81 ARG A CA 1
ATOM 582 C C . ARG A 1 81 ? 4.977 -1.635 -4.128 1.00 88.12 81 ARG A C 1
ATOM 584 O O . ARG A 1 81 ? 4.140 -2.336 -4.687 1.00 88.12 81 ARG A O 1
ATOM 591 N N . ARG A 1 82 ? 4.615 -0.597 -3.362 1.00 86.88 82 ARG A N 1
ATOM 592 C CA . ARG A 1 82 ? 3.200 -0.215 -3.161 1.00 86.88 82 ARG A CA 1
ATOM 593 C C . ARG A 1 82 ? 2.5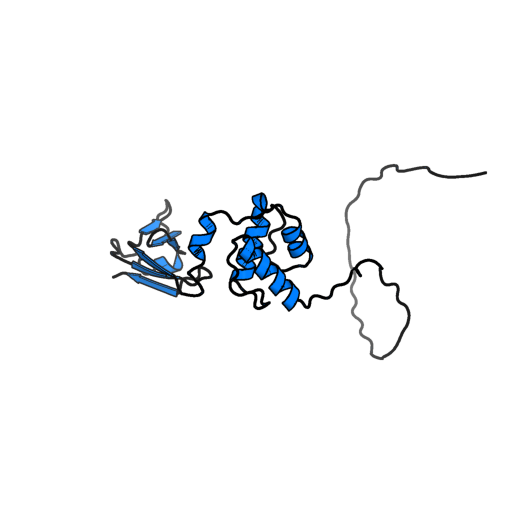23 0.186 -4.471 1.00 86.88 82 ARG A C 1
ATOM 595 O O . ARG A 1 82 ? 1.380 -0.204 -4.701 1.00 86.88 82 ARG A O 1
ATOM 602 N N . ALA A 1 83 ? 3.219 0.944 -5.313 1.00 87.94 83 ALA A N 1
ATOM 603 C CA . ALA A 1 83 ? 2.735 1.335 -6.631 1.00 87.94 83 ALA A CA 1
ATOM 604 C C . ALA A 1 83 ? 2.548 0.125 -7.555 1.00 87.94 83 ALA A C 1
ATOM 606 O O . ALA A 1 83 ? 1.498 0.009 -8.179 1.00 87.94 83 ALA A O 1
ATOM 607 N N . ILE A 1 84 ? 3.508 -0.807 -7.572 1.00 91.75 84 ILE A N 1
ATOM 608 C CA . ILE A 1 84 ? 3.401 -2.068 -8.315 1.00 91.75 84 ILE A CA 1
ATOM 609 C C . ILE A 1 84 ? 2.158 -2.839 -7.874 1.00 91.75 84 ILE A C 1
ATOM 611 O O . ILE A 1 84 ? 1.333 -3.195 -8.707 1.00 91.75 84 ILE A O 1
ATOM 615 N N . GLN A 1 85 ? 1.975 -3.038 -6.568 1.00 89.75 85 GLN A N 1
ATOM 616 C CA . GLN A 1 85 ? 0.811 -3.762 -6.059 1.00 89.75 85 GLN A CA 1
ATOM 617 C C . GLN A 1 85 ? -0.507 -3.058 -6.405 1.00 89.75 85 GLN A C 1
ATOM 619 O O . GLN A 1 85 ? -1.511 -3.710 -6.679 1.00 89.75 85 GLN A O 1
ATOM 624 N N . ALA A 1 86 ? -0.533 -1.723 -6.371 1.00 88.56 86 ALA A N 1
ATOM 625 C CA . ALA A 1 86 ? -1.708 -0.949 -6.753 1.00 88.56 86 ALA A CA 1
ATOM 626 C C . ALA A 1 86 ? -2.026 -1.097 -8.248 1.00 88.56 86 ALA A C 1
ATOM 628 O O . ALA A 1 86 ? -3.189 -1.287 -8.596 1.00 88.56 86 ALA A O 1
ATOM 629 N N . PHE A 1 87 ? -1.011 -1.070 -9.113 1.00 91.00 87 PHE A N 1
ATOM 630 C CA . PHE A 1 87 ? -1.171 -1.339 -10.538 1.00 91.00 87 PHE A CA 1
ATOM 631 C C . PHE A 1 87 ? -1.646 -2.776 -10.790 1.00 91.00 87 PHE A C 1
ATOM 633 O O . PHE A 1 87 ? -2.634 -2.972 -11.489 1.00 91.00 87 PHE A O 1
ATOM 640 N N . GLN A 1 88 ? -1.013 -3.774 -10.164 1.00 92.81 88 GLN A N 1
ATOM 641 C CA . GLN A 1 88 ? -1.393 -5.187 -10.278 1.00 92.81 88 GLN A CA 1
ATOM 642 C C . GLN A 1 88 ? -2.864 -5.409 -9.894 1.00 92.81 88 GLN A C 1
ATOM 644 O O . GLN A 1 88 ? -3.613 -6.031 -10.647 1.00 92.81 88 GLN A O 1
ATOM 649 N N . ARG A 1 89 ? -3.310 -4.809 -8.779 1.00 90.56 89 ARG A N 1
ATOM 650 C CA . ARG A 1 89 ? -4.723 -4.813 -8.362 1.00 90.56 89 ARG A CA 1
ATOM 651 C C . ARG A 1 89 ? -5.637 -4.138 -9.383 1.00 90.56 89 ARG A C 1
ATOM 653 O O . ARG A 1 89 ? -6.713 -4.653 -9.664 1.00 90.56 89 ARG A O 1
ATOM 660 N N . GLN A 1 90 ? -5.215 -3.006 -9.942 1.00 89.19 90 GLN A N 1
ATOM 661 C CA . GLN A 1 90 ? -6.009 -2.238 -10.903 1.00 89.19 90 GLN A CA 1
ATOM 662 C C . GLN A 1 90 ? -6.276 -3.020 -12.197 1.00 89.19 90 GLN A C 1
ATOM 664 O O . GLN A 1 90 ? -7.382 -2.970 -12.744 1.00 89.19 90 GLN A O 1
ATOM 669 N N . VAL A 1 91 ? -5.264 -3.736 -12.692 1.00 89.12 91 VAL A N 1
ATOM 670 C CA . VAL A 1 91 ? -5.359 -4.515 -13.935 1.00 89.12 91 VAL A CA 1
ATOM 671 C C . VAL A 1 91 ? -5.834 -5.954 -13.714 1.00 89.12 91 VAL A C 1
ATOM 673 O O . VAL A 1 91 ? -6.107 -6.643 -14.688 1.00 89.12 91 VAL A O 1
ATOM 676 N N . GLY A 1 92 ? -5.999 -6.384 -12.458 1.00 88.88 92 GLY A N 1
ATOM 677 C CA . GLY A 1 92 ? -6.561 -7.692 -12.108 1.00 88.88 92 GLY A CA 1
ATOM 678 C C . GLY A 1 92 ? -5.598 -8.865 -12.307 1.00 88.88 92 GLY A C 1
ATOM 679 O O . GLY A 1 92 ? -6.040 -9.959 -12.637 1.00 88.88 92 GLY A O 1
ATOM 680 N N . ILE A 1 93 ? -4.295 -8.641 -12.128 1.00 90.56 93 ILE A N 1
ATOM 681 C CA . ILE A 1 93 ? -3.263 -9.692 -12.188 1.00 90.56 93 ILE A CA 1
ATOM 682 C C . ILE A 1 93 ? -2.754 -10.040 -10.786 1.00 90.56 93 ILE A C 1
ATOM 684 O O . ILE A 1 93 ? -3.089 -9.376 -9.802 1.00 90.56 93 ILE A O 1
ATOM 688 N N . THR A 1 94 ? -1.904 -11.063 -10.696 1.00 89.19 94 THR A N 1
ATOM 689 C CA . THR A 1 94 ? -1.239 -11.464 -9.452 1.00 89.19 94 THR A CA 1
ATOM 690 C C . THR A 1 94 ? -0.535 -10.282 -8.781 1.00 89.19 94 THR A C 1
ATOM 692 O O . THR A 1 94 ? 0.223 -9.545 -9.410 1.00 89.19 94 THR A O 1
ATOM 695 N N . VAL A 1 95 ? -0.802 -10.100 -7.485 1.00 90.88 95 VAL A N 1
ATOM 696 C CA . VAL A 1 95 ? -0.296 -8.979 -6.681 1.00 90.88 95 VAL A CA 1
ATOM 697 C C . VAL A 1 95 ? 0.934 -9.421 -5.888 1.00 90.88 95 VAL A C 1
ATOM 699 O O . VAL A 1 95 ? 0.901 -9.537 -4.666 1.00 90.88 95 VAL A O 1
ATOM 702 N N . ASP A 1 96 ? 2.027 -9.713 -6.584 1.00 87.69 96 ASP A N 1
ATOM 703 C CA . ASP A 1 96 ? 3.301 -10.104 -5.962 1.00 87.69 96 ASP A CA 1
ATOM 704 C C . ASP A 1 96 ? 4.136 -8.899 -5.480 1.00 87.69 96 ASP A C 1
ATOM 706 O O . ASP A 1 96 ? 5.009 -9.044 -4.621 1.00 87.69 96 ASP A O 1
ATOM 710 N N . GLY A 1 97 ? 3.863 -7.691 -5.988 1.00 85.62 97 GLY A N 1
ATOM 711 C CA . GLY A 1 97 ? 4.582 -6.474 -5.616 1.00 85.62 97 GLY A CA 1
ATOM 712 C C . GLY A 1 97 ? 6.027 -6.388 -6.110 1.00 85.62 97 GLY A C 1
ATOM 713 O O . GLY A 1 97 ? 6.759 -5.518 -5.632 1.00 85.62 97 GLY A O 1
ATOM 714 N N . LYS A 1 98 ? 6.459 -7.275 -7.012 1.00 88.50 98 LYS A N 1
ATOM 715 C CA . LYS A 1 98 ? 7.838 -7.378 -7.493 1.00 88.50 98 LYS A CA 1
ATOM 716 C C . LYS A 1 98 ? 7.998 -6.711 -8.862 1.00 88.50 98 LYS A C 1
ATOM 718 O O . LYS A 1 98 ? 7.144 -6.866 -9.736 1.00 88.50 98 LYS A O 1
ATOM 723 N N . PRO A 1 99 ? 9.102 -5.982 -9.088 1.00 87.38 99 PRO A N 1
ATOM 724 C CA . PRO A 1 99 ? 9.453 -5.552 -10.432 1.00 87.38 99 PRO A CA 1
ATOM 725 C C . PRO A 1 99 ? 9.809 -6.789 -11.262 1.00 87.38 99 PRO A C 1
ATOM 727 O O . PRO A 1 99 ? 10.565 -7.651 -10.822 1.00 87.38 99 PRO A O 1
ATOM 730 N N . SER A 1 100 ? 9.241 -6.898 -12.455 1.00 89.12 100 SER A N 1
ATOM 731 C CA . SER A 1 100 ? 9.559 -7.976 -13.388 1.00 89.12 100 SER A CA 1
ATOM 732 C C . SER A 1 100 ? 9.374 -7.500 -14.821 1.00 89.12 100 SER A C 1
ATOM 734 O O . SER A 1 100 ? 8.620 -6.559 -15.090 1.00 89.12 100 SER A O 1
ATOM 736 N N . LEU A 1 101 ? 10.044 -8.169 -15.760 1.00 89.12 101 LEU A N 1
ATOM 737 C CA . LEU A 1 101 ? 9.896 -7.860 -17.181 1.00 89.12 101 LEU A CA 1
ATOM 738 C C . LEU A 1 101 ? 8.460 -8.117 -17.654 1.00 89.12 101 LEU A C 1
ATOM 740 O O . LEU A 1 101 ? 7.906 -7.334 -18.425 1.00 89.12 101 LEU A O 1
ATOM 744 N N . ALA A 1 102 ? 7.829 -9.172 -17.131 1.00 88.88 102 ALA A N 1
ATOM 745 C CA . ALA A 1 102 ? 6.426 -9.476 -17.380 1.00 88.88 102 ALA A CA 1
ATOM 746 C C . ALA A 1 102 ? 5.520 -8.308 -16.965 1.00 88.88 102 ALA A C 1
ATOM 748 O O . ALA A 1 102 ? 4.705 -7.852 -17.763 1.00 88.88 102 ALA A O 1
ATOM 749 N N . LEU A 1 103 ? 5.719 -7.760 -15.762 1.00 90.19 103 LEU A N 1
ATOM 750 C CA . LEU A 1 103 ? 4.965 -6.606 -15.279 1.00 90.19 103 LEU A CA 1
ATOM 751 C C . LEU A 1 103 ? 5.184 -5.364 -16.152 1.00 90.19 103 LEU A C 1
ATOM 753 O O . LEU A 1 103 ? 4.219 -4.680 -16.490 1.00 90.19 103 LEU A O 1
ATOM 757 N N . LEU A 1 104 ? 6.427 -5.085 -16.555 1.00 91.31 104 LEU A N 1
ATOM 758 C CA . LEU A 1 104 ? 6.736 -3.969 -17.450 1.00 91.31 104 LEU A CA 1
ATOM 759 C C . LEU A 1 104 ? 6.013 -4.106 -18.800 1.00 91.31 104 LEU A C 1
ATOM 761 O O . LEU A 1 104 ? 5.445 -3.137 -19.307 1.00 91.31 104 LEU A O 1
ATOM 765 N N . ASN A 1 105 ? 5.990 -5.313 -19.364 1.00 91.62 105 ASN A N 1
ATOM 766 C CA . ASN A 1 105 ? 5.259 -5.601 -20.594 1.00 91.62 105 ASN A CA 1
ATOM 767 C C . ASN A 1 105 ? 3.748 -5.434 -20.404 1.00 91.62 105 ASN A C 1
ATOM 769 O O . ASN A 1 105 ? 3.084 -4.876 -21.276 1.00 91.62 105 ASN A O 1
ATOM 773 N N . THR A 1 106 ? 3.206 -5.837 -19.255 1.00 91.31 106 THR A N 1
ATOM 774 C CA . THR A 1 106 ? 1.797 -5.600 -18.926 1.00 91.31 106 THR A CA 1
ATOM 775 C C . THR A 1 106 ? 1.485 -4.110 -18.845 1.00 91.31 106 THR A C 1
ATOM 777 O O . THR A 1 106 ? 0.511 -3.671 -19.451 1.00 91.31 106 THR A O 1
ATOM 780 N N . ILE A 1 107 ? 2.328 -3.305 -18.188 1.00 91.50 107 ILE A N 1
ATOM 781 C CA . ILE A 1 107 ? 2.177 -1.840 -18.130 1.00 91.50 107 ILE A CA 1
ATOM 782 C C . ILE A 1 107 ? 2.153 -1.238 -19.541 1.00 91.50 107 ILE A C 1
ATOM 784 O O . ILE A 1 107 ? 1.311 -0.392 -19.828 1.00 91.50 107 ILE A O 1
ATOM 788 N N . LYS A 1 108 ? 3.037 -1.698 -20.435 1.00 90.94 108 LYS A N 1
ATOM 789 C CA . LYS A 1 108 ? 3.107 -1.243 -21.835 1.00 90.94 108 LYS A CA 1
ATOM 790 C C . LYS A 1 108 ? 1.865 -1.610 -22.653 1.00 90.94 108 LYS A C 1
ATOM 792 O O . LYS A 1 108 ? 1.455 -0.830 -23.504 1.00 90.94 108 LYS A O 1
ATOM 797 N N . LYS A 1 109 ? 1.292 -2.792 -22.414 1.00 91.50 109 LYS A N 1
ATOM 798 C CA . LYS A 1 109 ? 0.133 -3.320 -23.153 1.00 91.50 109 LYS A CA 1
ATOM 799 C C . LYS A 1 109 ? -1.212 -2.846 -22.599 1.00 91.50 109 LYS A C 1
ATOM 801 O O . LYS A 1 109 ? -2.212 -2.900 -23.308 1.00 91.50 109 LYS A O 1
ATOM 806 N N . THR A 1 110 ? -1.266 -2.421 -21.338 1.00 90.12 110 THR A N 1
ATOM 807 C CA . THR A 1 110 ? -2.529 -2.040 -20.698 1.00 90.12 110 THR A CA 1
ATOM 808 C C . THR A 1 110 ? -3.001 -0.679 -21.223 1.00 90.12 110 THR A C 1
ATOM 810 O O . THR A 1 110 ? -2.251 0.294 -21.130 1.00 90.12 110 THR A O 1
ATOM 813 N N . PRO A 1 111 ? -4.252 -0.553 -21.705 1.00 88.88 111 PRO A N 1
ATOM 814 C CA . PRO A 1 111 ? -4.795 0.732 -22.132 1.00 88.88 111 PRO A CA 1
ATOM 815 C C . PRO A 1 111 ? -4.762 1.771 -21.002 1.00 88.88 111 PRO A C 1
ATOM 817 O O . PRO A 1 111 ? -5.148 1.467 -19.869 1.00 88.88 111 PRO A O 1
ATOM 820 N N . LEU A 1 112 ? -4.389 3.020 -21.312 1.00 82.00 112 LEU A N 1
ATOM 821 C CA . LEU A 1 112 ? -4.279 4.113 -20.327 1.00 82.00 112 LEU A CA 1
ATOM 822 C C . LEU A 1 112 ? -5.557 4.324 -19.497 1.00 82.00 112 LEU A C 1
ATOM 824 O O . LEU A 1 112 ? -5.481 4.751 -18.348 1.00 82.00 112 LEU A O 1
ATOM 828 N N . ALA A 1 113 ? -6.734 4.031 -20.057 1.00 83.75 113 ALA A N 1
ATOM 829 C CA . ALA A 1 113 ? -8.008 4.127 -19.347 1.00 83.75 113 ALA A CA 1
ATOM 830 C C . ALA A 1 113 ? -8.111 3.139 -18.172 1.00 83.75 113 ALA A C 1
ATOM 832 O O . ALA A 1 113 ? -8.612 3.498 -17.110 1.00 83.75 113 ALA A O 1
ATOM 833 N N . LYS A 1 114 ? -7.597 1.915 -18.342 1.00 84.62 114 LYS A N 1
ATOM 834 C CA . LYS A 1 114 ? -7.592 0.872 -17.308 1.00 84.62 114 LYS A CA 1
ATOM 835 C C . LYS A 1 114 ? -6.382 0.999 -16.385 1.00 84.62 114 LYS A C 1
ATOM 837 O O . LYS A 1 114 ? -6.507 0.766 -15.188 1.00 84.62 114 LYS A O 1
ATOM 842 N N . ALA A 1 115 ? -5.240 1.393 -16.945 1.00 84.06 115 ALA A N 1
ATOM 843 C CA . ALA A 1 115 ? -3.953 1.474 -16.265 1.00 84.06 115 ALA A CA 1
ATOM 844 C C . ALA A 1 115 ? -3.807 2.671 -15.316 1.00 84.06 115 ALA A C 1
ATOM 846 O O . ALA A 1 115 ? -2.854 2.702 -14.551 1.00 84.06 115 ALA A O 1
ATOM 847 N N . ARG A 1 116 ? -4.675 3.686 -15.381 1.00 87.44 116 ARG A N 1
ATOM 848 C CA . ARG A 1 116 ? -4.508 4.912 -14.590 1.00 87.44 116 ARG A CA 1
ATOM 849 C C . ARG A 1 116 ? -4.839 4.683 -13.115 1.00 87.44 116 ARG A C 1
ATOM 851 O O . ARG A 1 116 ? -5.830 4.031 -12.785 1.00 87.44 116 ARG A O 1
ATOM 858 N N . ALA A 1 117 ? -4.024 5.256 -12.230 1.00 83.19 117 ALA A N 1
ATOM 859 C CA . ALA A 1 117 ? -4.255 5.198 -10.793 1.00 83.19 117 ALA A CA 1
ATOM 860 C C . ALA A 1 117 ? -5.615 5.833 -10.427 1.00 83.19 117 ALA A C 1
ATOM 862 O O . ALA A 1 117 ? -5.951 6.900 -10.952 1.00 83.19 117 ALA A O 1
ATOM 863 N N . PRO A 1 118 ? -6.400 5.230 -9.510 1.00 78.00 118 PRO A N 1
ATOM 864 C CA . PRO A 1 118 ? -7.659 5.824 -9.081 1.00 78.00 118 PRO A CA 1
ATOM 865 C C . PRO A 1 118 ? -7.388 7.134 -8.332 1.00 78.00 118 PRO A C 1
ATOM 867 O O . PRO A 1 118 ? -6.489 7.186 -7.488 1.00 78.00 118 PRO A O 1
ATOM 870 N N . ALA A 1 119 ? -8.176 8.177 -8.622 1.00 63.97 119 ALA A N 1
ATOM 871 C CA . ALA A 1 119 ? -7.954 9.567 -8.188 1.00 63.97 119 ALA A CA 1
ATOM 872 C C . ALA A 1 119 ? -7.765 9.743 -6.665 1.00 63.97 119 ALA A C 1
ATOM 874 O O . ALA A 1 119 ? -7.089 10.664 -6.214 1.00 63.97 119 ALA A O 1
ATOM 875 N N . ASN A 1 120 ? -8.275 8.813 -5.854 1.00 56.06 120 ASN A N 1
ATOM 876 C CA . ASN A 1 120 ? -8.111 8.829 -4.398 1.00 56.06 120 ASN A CA 1
ATOM 877 C C . ASN A 1 120 ? -6.721 8.342 -3.909 1.00 56.06 120 ASN A C 1
ATOM 879 O O . ASN A 1 120 ? -6.383 8.473 -2.735 1.00 56.06 120 ASN A O 1
ATOM 883 N N . SER A 1 121 ? -5.874 7.805 -4.794 1.00 54.09 121 SER A N 1
ATOM 884 C CA . SER A 1 121 ? -4.537 7.280 -4.448 1.00 54.09 121 SER A CA 1
ATOM 885 C C . SER A 1 121 ? -3.461 8.366 -4.352 1.00 54.09 121 SER A C 1
ATOM 887 O O . SER A 1 121 ? -2.400 8.149 -3.763 1.00 54.09 121 SER A O 1
ATOM 889 N N . GLN A 1 122 ? -3.721 9.553 -4.905 1.00 52.72 122 GLN A N 1
ATOM 890 C CA . GLN A 1 122 ? -2.745 10.643 -4.994 1.00 52.72 122 GLN A CA 1
ATOM 891 C C . GLN A 1 122 ? -2.602 11.436 -3.682 1.00 52.72 122 GLN A C 1
ATOM 893 O O . GLN A 1 122 ? -1.568 12.067 -3.458 1.00 52.72 122 GLN A O 1
ATOM 898 N N . LYS A 1 123 ? -3.563 11.333 -2.749 1.00 49.03 123 LYS A N 1
ATOM 899 C CA . LYS A 1 123 ? -3.505 12.029 -1.446 1.00 49.03 123 LYS A CA 1
ATOM 900 C C . LYS A 1 123 ? -2.427 11.469 -0.498 1.00 49.03 123 LYS A C 1
ATOM 902 O O . LYS A 1 123 ? -2.032 12.137 0.452 1.00 49.03 123 LYS A O 1
ATOM 907 N N . SER A 1 124 ? -1.893 10.274 -0.773 1.00 52.00 124 SER A N 1
ATOM 908 C CA . SER A 1 124 ? -0.879 9.603 0.066 1.00 52.00 124 SER A CA 1
ATOM 909 C C . SER A 1 124 ? 0.577 9.936 -0.326 1.00 52.00 124 SER A C 1
ATOM 911 O O . SER A 1 124 ? 1.513 9.650 0.419 1.00 52.00 124 SER A O 1
ATOM 913 N N . ALA A 1 125 ? 0.798 10.590 -1.472 1.00 53.09 125 ALA A N 1
ATOM 914 C CA . ALA A 1 125 ? 2.121 10.777 -2.077 1.00 53.09 125 ALA A CA 1
ATOM 915 C C . ALA A 1 125 ? 3.043 11.820 -1.402 1.00 53.09 125 ALA A C 1
ATOM 917 O O . ALA A 1 125 ? 4.248 11.827 -1.666 1.00 53.09 125 ALA A O 1
ATOM 918 N N . LYS A 1 126 ? 2.521 12.691 -0.522 1.00 47.00 126 LYS A N 1
ATOM 919 C CA . LYS A 1 126 ? 3.327 13.692 0.217 1.00 47.00 126 LYS A CA 1
ATOM 920 C C . LYS A 1 126 ? 3.889 13.164 1.553 1.00 47.00 126 LYS A C 1
ATOM 922 O O . LYS A 1 126 ? 4.664 13.860 2.207 1.00 47.00 126 LYS A O 1
ATOM 927 N N . SER A 1 127 ? 3.549 11.932 1.948 1.00 53.31 127 SER A N 1
ATOM 928 C CA . SER A 1 127 ? 4.071 11.276 3.156 1.00 53.31 127 SER A CA 1
ATOM 929 C C . SER A 1 127 ? 5.202 10.304 2.803 1.00 53.31 127 SER A C 1
ATOM 931 O O . SER A 1 127 ? 5.115 9.088 2.959 1.00 53.31 127 SER A O 1
ATOM 933 N N . GLY A 1 128 ? 6.285 10.842 2.244 1.00 49.19 128 GLY A N 1
ATOM 934 C CA . GLY A 1 128 ? 7.550 10.119 2.210 1.00 49.19 128 GLY A CA 1
ATOM 935 C C . GLY A 1 128 ? 8.084 10.005 3.635 1.00 49.19 128 GLY A C 1
ATOM 936 O O . GLY A 1 128 ? 8.474 11.015 4.213 1.00 49.19 128 GLY A O 1
ATOM 937 N N . GLY A 1 129 ? 8.059 8.801 4.206 1.00 59.03 129 GLY A N 1
ATOM 938 C CA . GLY A 1 129 ? 8.929 8.387 5.315 1.00 59.03 129 GLY A CA 1
ATOM 939 C C . GLY A 1 129 ? 8.736 9.052 6.681 1.00 59.03 129 GLY A C 1
ATOM 940 O O . GLY A 1 129 ? 9.382 8.630 7.634 1.00 59.03 129 GLY A O 1
ATOM 941 N N . ARG A 1 130 ? 7.874 10.061 6.818 1.00 72.62 130 ARG A N 1
ATOM 942 C CA . ARG A 1 130 ? 7.641 10.715 8.107 1.00 72.62 130 ARG A CA 1
ATOM 943 C C . ARG A 1 130 ? 6.672 9.891 8.940 1.00 72.62 130 ARG A C 1
ATOM 945 O O . ARG A 1 130 ? 5.682 9.366 8.428 1.00 72.62 130 ARG A O 1
ATOM 952 N N . ASN A 1 131 ? 6.965 9.785 10.231 1.00 82.25 131 ASN A N 1
ATOM 953 C CA . ASN A 1 131 ? 6.003 9.229 11.165 1.00 82.25 131 ASN A CA 1
ATOM 954 C C . ASN A 1 131 ? 4.712 10.053 11.075 1.00 82.25 131 ASN A C 1
ATOM 956 O O . ASN A 1 131 ? 4.748 11.283 11.052 1.00 82.25 131 ASN A O 1
ATOM 960 N N . THR A 1 132 ? 3.581 9.367 10.992 1.00 85.75 132 THR A N 1
ATOM 961 C CA . THR A 1 132 ? 2.263 9.990 10.998 1.00 85.75 132 THR A CA 1
ATOM 962 C C . THR A 1 132 ? 1.890 10.283 12.440 1.00 85.75 132 THR A C 1
ATOM 964 O O . THR A 1 132 ? 1.841 9.371 13.265 1.00 85.75 132 THR A O 1
ATOM 967 N N . GLU A 1 133 ? 1.654 11.554 12.747 1.00 89.81 133 GLU A N 1
ATOM 968 C CA . GLU A 1 133 ? 1.049 11.954 14.011 1.00 89.81 133 GLU A CA 1
ATOM 969 C C . GLU A 1 133 ? -0.472 11.902 13.871 1.00 89.81 133 GLU A C 1
ATOM 971 O O . GLU A 1 133 ? -1.047 12.565 13.010 1.00 89.81 133 GLU A O 1
ATOM 976 N N . VAL A 1 134 ? -1.115 11.115 14.725 1.00 90.56 134 VAL A N 1
ATOM 977 C CA . VAL A 1 134 ? -2.569 11.034 14.842 1.00 90.56 134 VAL A CA 1
ATOM 978 C C . VAL A 1 134 ? -2.955 11.651 16.177 1.00 90.56 134 VAL A C 1
ATOM 980 O O . VAL A 1 134 ? -2.432 11.256 17.219 1.00 90.56 134 VAL A O 1
ATOM 983 N N . ARG A 1 135 ? -3.855 12.631 16.149 1.00 91.06 135 ARG A N 1
ATOM 984 C CA . ARG A 1 135 ? -4.378 13.306 17.340 1.00 91.06 135 ARG A CA 1
ATOM 985 C C . ARG A 1 135 ? -5.876 13.070 17.452 1.00 91.06 135 ARG A C 1
ATOM 987 O O . ARG A 1 135 ? -6.578 13.071 16.445 1.00 91.06 135 ARG A O 1
ATOM 994 N N . GLY A 1 136 ? -6.360 12.878 18.672 1.00 90.62 136 GLY A N 1
ATOM 995 C CA . GLY A 1 136 ? -7.788 12.792 18.955 1.00 90.62 136 GLY A CA 1
ATOM 996 C C . GLY A 1 136 ? -8.085 12.131 20.292 1.00 90.62 136 GLY A C 1
ATOM 997 O O . GLY A 1 136 ? -7.187 11.703 21.012 1.00 90.62 136 GLY A O 1
ATOM 998 N N . ARG A 1 137 ? -9.371 12.011 20.620 1.00 90.44 137 ARG A N 1
ATOM 999 C CA . ARG A 1 137 ? -9.814 11.261 21.797 1.00 90.44 137 ARG A CA 1
ATOM 1000 C C . ARG A 1 137 ? -9.474 9.778 21.627 1.00 90.44 137 ARG A C 1
ATOM 1002 O O . ARG A 1 137 ? -9.773 9.194 20.586 1.00 90.44 137 ARG A O 1
ATOM 1009 N N . LEU A 1 138 ? -8.881 9.178 22.656 1.00 89.81 138 LEU A N 1
ATOM 1010 C CA . LEU A 1 138 ? -8.731 7.728 22.740 1.00 89.81 138 LEU A CA 1
ATOM 1011 C C . LEU A 1 138 ? -10.071 7.111 23.133 1.00 89.81 138 LEU A C 1
ATOM 1013 O O . LEU A 1 138 ? -10.661 7.478 24.148 1.00 89.81 138 LEU A O 1
ATOM 1017 N N . VAL A 1 139 ? -10.524 6.163 22.323 1.00 90.31 139 VAL A N 1
ATOM 1018 C CA . VAL A 1 139 ? -11.725 5.366 22.566 1.00 90.31 139 VAL A CA 1
ATOM 1019 C C . VAL A 1 139 ? -11.286 3.926 22.780 1.00 90.31 139 VAL A C 1
ATOM 1021 O O . VAL A 1 139 ? -10.676 3.330 21.895 1.00 90.31 139 VAL A O 1
ATOM 1024 N N . LEU A 1 140 ? -11.565 3.373 23.958 1.00 90.12 140 LEU A N 1
ATOM 1025 C CA . LEU A 1 140 ? -11.293 1.971 24.267 1.00 90.12 140 LEU A CA 1
ATOM 1026 C C . LEU A 1 140 ? -12.391 1.093 23.660 1.00 90.12 140 LEU A C 1
ATOM 1028 O O . LEU A 1 140 ? -13.576 1.379 23.820 1.00 90.12 140 LEU A O 1
ATOM 1032 N N . GLN A 1 141 ? -12.000 0.011 22.998 1.00 89.50 141 GLN A N 1
ATOM 1033 C CA . GLN A 1 141 ? -12.921 -0.971 22.437 1.00 89.50 141 GLN A CA 1
ATOM 1034 C C . GLN A 1 141 ? -12.918 -2.204 23.338 1.00 89.50 141 GLN A C 1
ATOM 1036 O O . GLN A 1 141 ? -11.881 -2.843 23.529 1.00 89.50 141 GLN A O 1
ATOM 1041 N N . LYS A 1 142 ? -14.078 -2.527 23.914 1.00 90.06 142 LYS A N 1
ATOM 1042 C CA . LYS A 1 142 ? -14.284 -3.713 24.753 1.00 90.06 142 LYS A CA 1
ATOM 1043 C C . LYS A 1 142 ? -15.249 -4.675 24.063 1.00 90.06 142 LYS A C 1
ATOM 1045 O O . LYS A 1 142 ? -16.184 -4.236 23.401 1.00 90.06 142 LYS A O 1
ATOM 1050 N N . SER A 1 143 ? -15.009 -5.970 24.221 1.00 91.25 143 SER A N 1
ATOM 1051 C CA . SER A 1 143 ? -15.955 -7.021 23.834 1.00 91.25 143 SER A CA 1
ATOM 1052 C C . SER A 1 143 ? -17.127 -7.088 24.822 1.00 91.25 143 SER A C 1
ATOM 1054 O O . SER A 1 143 ? -17.059 -6.505 25.905 1.00 91.25 143 SER A O 1
ATOM 1056 N N . SER A 1 144 ? -18.180 -7.837 24.490 1.00 91.25 144 SER A N 1
ATOM 1057 C CA . SER A 1 144 ? -19.378 -8.027 25.324 1.00 91.25 144 SER A CA 1
ATOM 1058 C C . SER A 1 144 ? -19.062 -8.568 26.724 1.00 91.25 144 SER A C 1
ATOM 1060 O O . SER A 1 144 ? -19.743 -8.232 27.684 1.00 91.25 144 SER A O 1
ATOM 1062 N N . ASN A 1 145 ? -17.979 -9.343 26.854 1.00 90.69 145 ASN A N 1
ATOM 1063 C CA . ASN A 1 145 ? -17.484 -9.872 28.132 1.00 90.69 145 ASN A CA 1
ATOM 1064 C C . ASN A 1 145 ? -16.582 -8.881 28.901 1.00 90.69 145 ASN A C 1
ATOM 1066 O O . ASN A 1 145 ? -15.939 -9.252 29.878 1.00 90.69 145 ASN A O 1
ATOM 1070 N N . GLY A 1 146 ? -16.462 -7.632 28.441 1.00 84.75 146 GLY A N 1
ATOM 1071 C CA . GLY A 1 146 ? -15.657 -6.583 29.076 1.00 84.75 146 GLY A CA 1
ATOM 1072 C C . GLY A 1 146 ? -14.161 -6.593 28.731 1.00 84.75 146 GLY A C 1
ATOM 1073 O O . GLY A 1 146 ? -13.448 -5.663 29.112 1.00 84.75 146 GLY A O 1
ATOM 1074 N N . THR A 1 147 ? -13.671 -7.587 27.983 1.00 89.19 147 THR A N 1
ATOM 1075 C CA . THR A 1 147 ? -12.261 -7.696 27.569 1.00 89.19 147 THR A CA 1
ATOM 1076 C C . THR A 1 147 ? -11.863 -6.575 26.613 1.00 89.19 147 THR A C 1
ATOM 1078 O O . THR A 1 147 ? -12.565 -6.317 25.635 1.00 89.19 147 THR A O 1
ATOM 1081 N N . LEU A 1 148 ? -10.717 -5.933 26.854 1.00 88.62 148 LEU A N 1
ATOM 1082 C CA . LEU A 1 148 ? -10.172 -4.909 25.964 1.00 88.62 148 LEU A CA 1
ATOM 1083 C C . LEU A 1 148 ? -9.652 -5.552 24.669 1.00 88.62 148 LEU A C 1
ATOM 1085 O O . LEU A 1 148 ? -8.686 -6.310 24.698 1.00 88.62 148 LEU A O 1
ATOM 1089 N N . VAL A 1 149 ? -10.285 -5.237 23.539 1.00 92.25 149 VAL A N 1
ATOM 1090 C CA . VAL A 1 149 ? -9.930 -5.769 22.208 1.00 92.25 149 VAL A CA 1
ATOM 1091 C C . VAL A 1 149 ? -9.132 -4.777 21.364 1.00 92.25 149 VAL A C 1
ATOM 1093 O O . VAL A 1 149 ? -8.632 -5.128 20.300 1.00 92.25 149 VAL A O 1
ATOM 1096 N N . GLY A 1 150 ? -8.988 -3.540 21.837 1.00 90.94 150 GLY A N 1
ATOM 1097 C CA . GLY A 1 150 ? -8.211 -2.514 21.161 1.00 90.94 150 GLY A CA 1
ATOM 1098 C C . GLY A 1 150 ? -8.602 -1.116 21.604 1.00 90.94 150 GLY A C 1
ATOM 1099 O O . GLY A 1 150 ? -9.313 -0.912 22.595 1.00 90.94 150 GLY A O 1
ATOM 1100 N N . CYS A 1 151 ? -8.121 -0.138 20.855 1.00 90.75 151 CYS A N 1
ATOM 1101 C CA . CYS A 1 151 ? -8.506 1.249 21.018 1.00 90.75 151 CYS A CA 1
ATOM 1102 C C . CYS A 1 151 ? -8.331 2.008 19.711 1.00 90.75 151 CYS A C 1
ATOM 1104 O O . CYS A 1 151 ? -7.573 1.599 18.836 1.00 90.75 151 CYS A O 1
ATOM 1106 N N . SER A 1 152 ? -9.011 3.143 19.593 1.00 91.44 152 SER A N 1
ATOM 1107 C CA . SER A 1 152 ? -8.874 4.028 18.444 1.00 91.44 152 SER A CA 1
ATOM 1108 C C . SER A 1 152 ? -8.537 5.451 18.864 1.00 91.44 152 SER A C 1
ATOM 1110 O O . SER A 1 152 ? -9.136 5.966 19.808 1.00 91.44 152 SER A O 1
ATOM 1112 N N . ILE A 1 153 ? -7.627 6.100 18.136 1.00 90.69 153 ILE A N 1
ATOM 1113 C CA . ILE A 1 153 ? -7.309 7.531 18.271 1.00 90.69 153 ILE A CA 1
ATOM 1114 C C . ILE A 1 153 ? -7.502 8.172 16.902 1.00 90.69 153 ILE A C 1
ATOM 1116 O O . ILE A 1 153 ? -6.914 7.709 15.928 1.00 90.69 153 ILE A O 1
ATOM 1120 N N . GLY A 1 154 ? -8.327 9.219 16.807 1.00 85.94 154 GLY A N 1
ATOM 1121 C CA . GLY A 1 154 ? -8.524 9.951 15.546 1.00 85.94 154 GLY A CA 1
ATOM 1122 C C . GLY A 1 154 ? -8.965 9.063 14.369 1.00 85.94 154 GLY A C 1
ATOM 1123 O O . GLY A 1 154 ? -8.580 9.320 13.233 1.00 85.94 154 GLY A O 1
ATOM 1124 N N . GLY A 1 155 ? -9.711 7.986 14.647 1.00 84.06 155 GLY A N 1
ATOM 1125 C CA . GLY A 1 155 ? -10.173 7.012 13.649 1.00 84.06 155 GLY A CA 1
ATOM 1126 C C . GLY A 1 155 ? -9.175 5.904 13.284 1.00 84.06 155 GLY A C 1
ATOM 1127 O O . GLY A 1 155 ? -9.512 5.041 12.480 1.00 84.06 155 GLY A O 1
ATOM 1128 N N . VAL A 1 156 ? -7.971 5.883 13.866 1.00 88.06 156 VAL A N 1
ATOM 1129 C CA . VAL A 1 156 ? -6.983 4.816 13.640 1.00 88.06 156 VAL A CA 1
ATOM 1130 C C . VAL A 1 156 ? -7.082 3.759 14.731 1.00 88.06 156 VAL A C 1
ATOM 1132 O O . VAL A 1 156 ? -6.951 4.086 15.908 1.00 88.06 156 VAL A O 1
ATOM 1135 N N . GLN A 1 157 ? -7.279 2.503 14.326 1.00 90.12 157 GLN A N 1
ATOM 1136 C CA . GLN A 1 157 ? -7.325 1.335 15.207 1.00 90.12 157 GLN A CA 1
ATOM 1137 C C . GLN A 1 157 ? -5.910 0.944 15.667 1.00 90.12 157 GLN A C 1
ATOM 1139 O O . GLN A 1 157 ? -4.985 0.856 14.858 1.00 90.12 157 GLN A O 1
ATOM 1144 N N . LEU A 1 158 ? -5.749 0.692 16.962 1.00 88.56 158 LEU A N 1
ATOM 1145 C CA . LEU A 1 158 ? -4.508 0.282 17.614 1.00 88.56 158 LEU A CA 1
ATOM 1146 C C . LEU A 1 158 ? -4.705 -1.083 18.279 1.00 88.56 158 LEU A C 1
ATOM 1148 O O . LEU A 1 158 ? -5.794 -1.407 18.759 1.00 88.56 158 LEU A O 1
ATOM 1152 N N . GLU A 1 159 ? -3.631 -1.868 18.326 1.00 87.19 159 GLU A N 1
ATOM 1153 C CA . GLU A 1 159 ? -3.630 -3.162 19.008 1.00 87.19 159 GLU A CA 1
ATOM 1154 C C . GLU A 1 159 ? -3.827 -3.019 20.529 1.00 87.19 159 GLU A C 1
ATOM 1156 O O . GLU A 1 159 ? -3.396 -2.014 21.108 1.00 87.19 159 GLU A O 1
ATOM 1161 N N . PRO A 1 160 ? -4.395 -4.044 21.200 1.00 89.56 160 PRO A N 1
ATOM 1162 C CA . PRO A 1 160 ? -4.680 -4.022 22.639 1.00 89.56 160 PRO A CA 1
ATOM 1163 C C . PRO A 1 160 ? -3.497 -3.598 23.520 1.00 89.56 160 PRO A C 1
ATOM 1165 O O . PRO A 1 160 ? -3.688 -2.896 24.516 1.00 89.56 160 PRO A O 1
ATOM 1168 N N . SER A 1 161 ? -2.274 -3.972 23.132 1.00 88.94 161 SER A N 1
ATOM 1169 C CA . SER A 1 161 ? -1.038 -3.697 23.875 1.00 88.94 161 SER A CA 1
ATOM 1170 C C . SER A 1 161 ? -0.762 -2.208 24.085 1.00 88.94 161 SER A C 1
ATOM 1172 O O . SER A 1 161 ? -0.283 -1.807 25.144 1.00 88.94 161 SER A O 1
ATOM 1174 N N . TRP A 1 162 ? -1.142 -1.362 23.126 1.00 88.81 162 TRP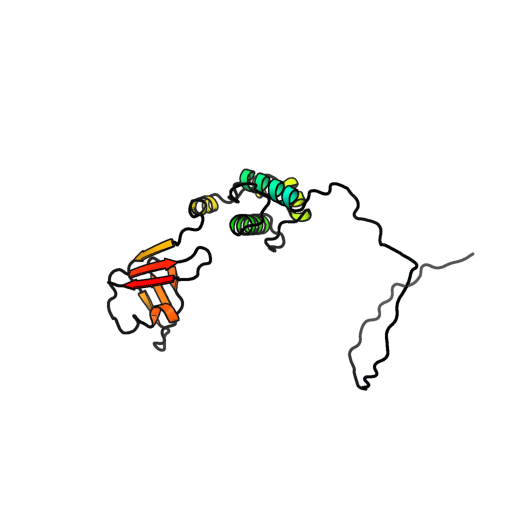 A N 1
ATOM 1175 C CA . TRP A 1 162 ? -0.990 0.093 23.224 1.00 88.81 162 TRP A CA 1
ATOM 1176 C C . TRP A 1 162 ? -2.068 0.756 24.086 1.00 88.81 162 TRP A C 1
ATOM 1178 O O . TRP A 1 162 ? -1.923 1.912 24.485 1.00 88.81 162 TRP A O 1
ATOM 1188 N N . CYS A 1 163 ? -3.141 0.027 24.385 1.00 88.00 163 CYS A N 1
ATOM 1189 C CA . CYS A 1 163 ? -4.323 0.522 25.078 1.00 88.00 163 CYS A CA 1
ATOM 1190 C C . CYS A 1 163 ? -4.308 0.170 26.574 1.00 88.00 163 CYS A C 1
ATOM 1192 O O . CYS A 1 163 ? -4.878 0.904 27.381 1.00 88.00 163 CYS A O 1
ATOM 1194 N N . GLN A 1 164 ? -3.633 -0.922 26.955 1.00 88.00 164 GLN A N 1
ATOM 1195 C CA . GLN A 1 164 ? -3.529 -1.404 28.341 1.00 88.00 164 GLN A CA 1
ATOM 1196 C C . GLN A 1 164 ? -3.140 -0.314 29.365 1.00 88.00 164 GLN A C 1
ATOM 1198 O O . GLN A 1 164 ? -3.826 -0.218 30.384 1.00 88.00 164 GLN A O 1
ATOM 1203 N N . PRO A 1 165 ? -2.155 0.577 29.113 1.00 86.50 165 PRO A N 1
ATOM 1204 C CA . PRO A 1 165 ? -1.783 1.643 30.060 1.00 86.50 165 PRO A CA 1
ATOM 1205 C C . PRO A 1 165 ? -2.883 2.687 30.324 1.00 86.50 165 PRO A C 1
ATOM 1207 O O . PRO A 1 165 ? -2.773 3.519 31.231 1.00 86.50 165 PRO A O 1
ATOM 1210 N N . PHE A 1 166 ? -3.933 2.687 29.503 1.00 85.75 166 PHE A N 1
ATOM 1211 C CA . PHE A 1 166 ? -5.053 3.621 29.566 1.00 85.75 166 PHE A CA 1
ATOM 1212 C C . PHE A 1 166 ? -6.367 2.931 29.942 1.00 85.75 166 PHE A C 1
ATOM 1214 O O . PHE A 1 166 ? -7.364 3.615 30.141 1.00 85.75 166 PHE A O 1
ATOM 1221 N N . ALA A 1 167 ? -6.378 1.602 30.092 1.00 83.25 167 ALA A N 1
ATOM 1222 C CA . ALA A 1 167 ? -7.591 0.820 30.332 1.00 83.25 167 ALA A CA 1
ATOM 1223 C C . ALA A 1 167 ? -8.328 1.199 31.631 1.00 83.25 167 ALA A C 1
ATOM 1225 O O . ALA A 1 167 ? -9.549 1.069 31.700 1.00 83.25 167 ALA A O 1
ATOM 1226 N N . ALA A 1 168 ? -7.595 1.689 32.637 1.00 76.81 168 ALA A N 1
ATOM 1227 C CA . ALA A 1 168 ? -8.140 2.151 33.915 1.00 76.81 168 ALA A CA 1
ATOM 1228 C C . ALA A 1 168 ? -8.624 3.615 33.893 1.00 76.81 168 ALA A C 1
ATOM 1230 O O . ALA A 1 168 ? -9.226 4.082 34.857 1.00 76.81 168 ALA A O 1
ATOM 1231 N N . ARG A 1 169 ? -8.353 4.369 32.819 1.00 70.38 169 ARG A N 1
ATOM 1232 C CA . ARG A 1 169 ? -8.743 5.780 32.718 1.00 70.38 169 ARG A CA 1
ATOM 1233 C C . ARG A 1 169 ? -10.105 5.876 32.038 1.00 70.38 169 ARG A C 1
ATOM 1235 O O . ARG A 1 169 ? -10.230 5.592 30.853 1.00 70.38 169 ARG A O 1
ATOM 1242 N N . ASN A 1 170 ? -11.116 6.335 32.772 1.00 62.47 170 ASN A N 1
ATOM 1243 C CA . ASN A 1 170 ? -12.478 6.486 32.243 1.00 62.47 170 ASN A CA 1
ATOM 1244 C C . ASN A 1 170 ? -12.642 7.657 31.254 1.00 62.47 170 ASN A C 1
ATOM 1246 O O . ASN A 1 170 ? -13.673 7.755 30.595 1.00 62.47 170 ASN A O 1
ATOM 1250 N N . ASN A 1 171 ? -11.664 8.568 31.156 1.00 62.00 171 ASN A N 1
ATOM 1251 C CA . ASN A 1 171 ? -11.784 9.770 30.330 1.00 62.00 171 ASN A CA 1
ATOM 1252 C C . ASN A 1 171 ? -10.415 10.281 29.855 1.00 62.00 171 ASN A C 1
ATOM 1254 O O . ASN A 1 171 ? -9.836 11.185 30.450 1.00 62.00 171 ASN A O 1
ATOM 1258 N N . THR A 1 172 ? -9.868 9.691 28.796 1.00 67.06 172 THR A N 1
ATOM 1259 C CA . THR A 1 172 ? -8.650 10.195 28.144 1.00 67.06 172 THR A CA 1
ATOM 1260 C C . THR A 1 172 ? -9.003 11.327 27.189 1.00 67.06 172 THR A C 1
ATOM 1262 O O . THR A 1 172 ? -9.525 11.089 26.093 1.00 67.06 172 THR A O 1
ATOM 1265 N N . LYS A 1 173 ? -8.737 12.563 27.616 1.00 70.44 173 LYS A N 1
ATOM 1266 C CA . LYS A 1 173 ? -8.901 13.746 26.776 1.00 70.44 173 LYS A CA 1
ATOM 1267 C C . LYS A 1 173 ? -7.601 13.951 26.002 1.00 70.44 173 LYS A C 1
ATOM 1269 O O . LYS A 1 173 ? -6.529 13.996 26.575 1.00 70.44 173 LYS A O 1
ATOM 1274 N N . ASP A 1 174 ? -7.718 13.963 24.682 1.00 85.81 174 ASP A N 1
ATOM 1275 C CA . ASP A 1 174 ? -6.640 14.305 23.754 1.00 85.81 174 ASP A CA 1
ATOM 1276 C C . ASP A 1 174 ? -5.378 13.436 23.847 1.00 85.81 174 ASP A C 1
ATOM 1278 O O . ASP A 1 174 ? -4.404 13.683 24.558 1.00 85.81 174 ASP A O 1
ATOM 1282 N N . CYS A 1 175 ? -5.384 12.400 23.019 1.00 90.50 175 CYS A N 1
ATOM 1283 C CA . CYS A 1 175 ? -4.256 11.520 22.821 1.00 90.50 175 CYS A CA 1
ATOM 1284 C C . CYS A 1 175 ? -3.551 11.817 21.505 1.00 90.50 175 CYS A C 1
ATOM 1286 O O . CYS A 1 175 ? -4.143 12.223 20.502 1.00 90.50 175 CYS A O 1
ATOM 1288 N N . LYS A 1 176 ? -2.251 11.565 21.524 1.00 91.75 176 LYS A N 1
ATOM 1289 C CA . LYS A 1 176 ? -1.348 11.649 20.390 1.00 91.75 176 LYS A CA 1
ATOM 1290 C C . LYS A 1 176 ? -0.705 10.284 20.180 1.00 91.75 176 LYS A C 1
ATOM 1292 O O . LYS A 1 176 ? -0.108 9.737 21.108 1.00 91.75 176 LYS A O 1
ATOM 1297 N N . ALA A 1 177 ? -0.778 9.779 18.955 1.00 91.00 177 ALA A N 1
ATOM 1298 C CA . ALA A 1 177 ? -0.071 8.589 18.508 1.00 91.00 177 ALA A CA 1
ATOM 1299 C C . ALA A 1 177 ? 0.912 8.929 17.385 1.00 91.00 177 ALA A C 1
ATOM 1301 O O . ALA A 1 177 ? 0.581 9.676 16.468 1.00 91.00 177 ALA A O 1
ATOM 1302 N N . ILE A 1 178 ? 2.117 8.369 17.446 1.00 91.00 178 ILE A N 1
ATOM 1303 C CA . ILE A 1 178 ? 3.121 8.462 16.384 1.00 91.00 178 ILE A CA 1
ATOM 1304 C C . ILE A 1 178 ? 3.229 7.093 15.713 1.00 91.00 178 ILE A C 1
ATOM 1306 O O . ILE A 1 178 ? 3.554 6.107 16.375 1.00 91.00 178 ILE A O 1
ATOM 1310 N N . ILE A 1 179 ? 2.969 7.025 14.408 1.00 88.38 179 ILE A N 1
ATOM 1311 C CA . ILE A 1 179 ? 2.869 5.773 13.647 1.00 88.38 179 ILE A CA 1
ATOM 1312 C C . ILE A 1 179 ? 3.865 5.789 12.489 1.00 88.38 179 ILE A C 1
ATOM 1314 O O . ILE A 1 179 ? 3.926 6.746 11.720 1.00 88.38 179 ILE A O 1
ATOM 1318 N N . ARG A 1 180 ? 4.658 4.727 12.339 1.00 85.88 180 ARG A N 1
ATOM 1319 C CA . ARG A 1 180 ? 5.577 4.583 11.205 1.00 85.88 180 ARG A CA 1
ATOM 1320 C C . ARG A 1 180 ? 4.835 4.361 9.880 1.00 85.88 180 ARG A C 1
ATOM 1322 O O . ARG A 1 180 ? 3.723 3.840 9.879 1.00 85.88 180 ARG A O 1
ATOM 1329 N N . PRO A 1 181 ? 5.491 4.617 8.732 1.00 76.94 181 PRO A N 1
ATOM 1330 C CA . PRO A 1 181 ? 4.938 4.298 7.412 1.00 76.94 181 PRO A CA 1
ATOM 1331 C C . PRO A 1 181 ? 4.577 2.816 7.195 1.00 76.94 181 PRO A C 1
ATOM 1333 O O . PRO A 1 181 ? 3.791 2.510 6.306 1.00 76.94 181 PRO A O 1
ATOM 1336 N N . ASN A 1 182 ? 5.148 1.895 7.984 1.00 78.00 182 ASN A N 1
ATOM 1337 C CA . ASN A 1 182 ? 4.819 0.464 7.975 1.00 78.00 182 ASN A CA 1
ATOM 1338 C C . ASN A 1 182 ? 3.702 0.089 8.971 1.00 78.00 182 ASN A C 1
ATOM 1340 O O . ASN A 1 182 ? 3.616 -1.067 9.374 1.00 78.00 182 ASN A O 1
ATOM 1344 N N . SER A 1 183 ? 2.908 1.065 9.420 1.00 77.25 183 SER A N 1
ATOM 1345 C CA . SER A 1 183 ? 1.823 0.911 10.401 1.00 77.25 183 SER A CA 1
ATOM 1346 C C . SER A 1 183 ? 2.258 0.518 11.820 1.00 77.25 183 SER A C 1
ATOM 1348 O O . SER A 1 183 ? 1.407 0.290 12.674 1.00 77.25 183 SER A O 1
ATOM 1350 N N . LYS A 1 184 ? 3.564 0.485 12.126 1.00 84.88 184 LYS A N 1
ATOM 1351 C CA . LYS A 1 184 ? 4.042 0.205 13.487 1.00 84.88 184 LYS A CA 1
ATOM 1352 C C . LYS A 1 184 ? 3.952 1.453 14.363 1.00 84.88 184 LYS A C 1
ATOM 1354 O O . LYS A 1 184 ? 4.598 2.465 14.085 1.00 84.88 184 LYS A O 1
ATOM 1359 N N . VAL A 1 185 ? 3.191 1.354 15.444 1.00 87.94 185 VAL A N 1
ATOM 1360 C CA . VAL A 1 185 ? 3.060 2.403 16.461 1.00 87.94 185 VAL A CA 1
ATOM 1361 C C . VAL A 1 185 ? 4.399 2.572 17.192 1.00 87.94 185 VAL A C 1
ATOM 1363 O O . VAL A 1 185 ? 5.102 1.596 17.461 1.00 87.94 185 VAL A O 1
ATOM 1366 N N . LEU A 1 186 ? 4.795 3.818 17.441 1.00 89.00 186 LEU A N 1
ATOM 1367 C CA . LEU A 1 186 ? 6.026 4.175 18.155 1.00 89.00 186 LEU A CA 1
ATOM 1368 C C . LEU A 1 186 ? 5.744 4.719 19.548 1.00 89.00 186 LEU A C 1
ATOM 1370 O O . LEU A 1 186 ? 6.493 4.445 20.479 1.00 89.00 186 LEU A O 1
ATOM 1374 N N . LEU A 1 187 ? 4.694 5.523 19.673 1.00 89.38 187 LEU A N 1
ATOM 1375 C CA . LEU A 1 187 ? 4.360 6.211 20.907 1.00 89.38 187 LEU A CA 1
ATOM 1376 C C . LEU A 1 187 ? 2.863 6.471 20.942 1.00 89.38 187 LEU A C 1
ATOM 1378 O O . LEU A 1 187 ? 2.303 6.911 19.938 1.00 89.38 187 LEU A O 1
ATOM 1382 N N . VAL A 1 188 ? 2.261 6.283 22.113 1.00 90.50 188 VAL A N 1
ATOM 1383 C CA . VAL A 1 188 ? 0.934 6.800 22.451 1.00 90.50 188 VAL A CA 1
ATOM 1384 C C . VAL A 1 188 ? 1.057 7.575 23.756 1.00 90.50 188 VAL A C 1
ATOM 1386 O O . VAL A 1 188 ? 1.568 7.055 24.746 1.00 90.50 188 VAL A O 1
ATOM 1389 N N . LYS A 1 189 ? 0.610 8.831 23.761 1.00 89.44 189 LYS A N 1
ATOM 1390 C CA . LYS A 1 189 ? 0.580 9.679 24.956 1.00 89.44 189 LYS A CA 1
ATOM 1391 C C . LYS A 1 189 ? -0.771 10.377 25.038 1.00 89.44 189 LYS A C 1
ATOM 1393 O O . LYS A 1 189 ? -1.207 10.971 24.058 1.00 89.44 189 LYS A O 1
ATOM 1398 N N . CYS A 1 190 ? -1.395 10.310 26.205 1.00 86.31 190 CYS A N 1
ATOM 1399 C CA . CYS A 1 190 ? -2.648 10.988 26.524 1.00 86.31 190 CYS A CA 1
ATOM 1400 C C . CYS A 1 190 ? -2.393 11.981 27.659 1.00 86.31 190 CYS A C 1
ATOM 1402 O O . CYS A 1 190 ? -1.681 11.621 28.607 1.00 86.31 190 CYS A O 1
ATOM 1404 N N . GLY A 1 191 ? -2.898 13.206 27.495 1.00 79.69 191 GLY A N 1
ATOM 1405 C CA . GLY A 1 191 ? -2.795 14.303 28.461 1.00 79.69 191 GLY A CA 1
ATOM 1406 C C . GLY A 1 191 ? -3.976 14.377 29.413 1.00 79.69 191 GLY A C 1
ATOM 1407 O O . GLY A 1 191 ? -4.998 13.706 29.151 1.00 79.69 191 GLY A O 1
#

Radius of gyration: 28.68 Å; chains: 1; bounding box: 57×65×79 Å

Foldseek 3Di:
DDDDDDDPDDDDDDDDDDDDDDDDDDDDDDDDDDDDDDDDDDDPPDDCCPLQNLQLLLCVLLVVLVQQQDHSRSDLDPSNLVSLQQQCVLLVHDRPSDRDPVSSVCSVPDPSVSRHGDPVNNVCNVPDWFWDKFKAWKAFDADPVRHTQFIDTNRDTGGSVQCVVCSPPPGFGMKIWTATPVRHTDDIDTD